Protein 4ASN (pdb70)

Structure (mmCIF, N/CA/C/O backbone):
data_4ASN
#
_entry.id   4ASN
#
_cell.length_a   179.845
_cell.length_b   179.845
_cell.length_c   114.342
_cell.angle_alpha   90.00
_cell.angle_beta   90.00
_cell.angle_gamma   120.00
#
_symmetry.space_group_name_H-M   'H 3 2'
#
loop_
_atom_site.group_PDB
_atom_site.id
_atom_site.type_symbol
_atom_site.label_atom_id
_atom_site.label_alt_id
_atom_site.label_comp_id
_atom_site.label_asym_id
_atom_site.label_entity_id
_atom_site.label_seq_id
_atom_site.pdbx_PDB_ins_code
_atom_site.Cartn_x
_atom_site.Cartn_y
_atom_site.Cartn_z
_atom_site.occupancy
_atom_site.B_iso_or_equiv
_atom_site.auth_seq_id
_atom_site.auth_comp_id
_atom_site.auth_asym_id
_atom_site.auth_atom_id
_atom_site.pdbx_PDB_model_num
ATOM 1 N N . SER A 1 2 ? 8.649 42.186 43.632 1.00 132.45 2 SER A N 1
ATOM 2 C CA . SER A 1 2 ? 9.475 41.228 42.887 1.00 133.99 2 SER A CA 1
ATOM 3 C C . SER A 1 2 ? 9.673 39.948 43.687 1.00 143.81 2 SER A C 1
ATOM 4 O O . SER A 1 2 ? 9.391 38.858 43.186 1.00 140.64 2 SER A O 1
ATOM 7 N N . ASP A 1 3 ? 10.170 40.068 44.919 1.00 148.38 3 ASP A N 1
ATOM 8 C CA . ASP A 1 3 ? 10.107 38.932 45.826 1.00 133.19 3 ASP A CA 1
ATOM 9 C C . ASP A 1 3 ? 8.607 38.616 45.909 1.00 123.18 3 ASP A C 1
ATOM 10 O O . ASP A 1 3 ? 8.160 37.581 45.428 1.00 127.74 3 ASP A O 1
ATOM 15 N N . TYR A 1 4 ? 7.827 39.557 46.436 1.00 125.69 4 TYR A N 1
ATOM 16 C CA . TYR A 1 4 ? 6.363 39.447 46.476 1.00 120.35 4 TYR A CA 1
ATOM 17 C C . TYR A 1 4 ? 5.685 39.184 45.140 1.00 112.24 4 TYR A C 1
ATOM 18 O O . TYR A 1 4 ? 4.729 38.437 45.072 1.00 119.65 4 TYR A O 1
ATOM 27 N N . PHE A 1 5 ? 6.146 39.826 44.084 1.00 109.96 5 PHE A N 1
ATOM 28 C CA . PHE A 1 5 ? 5.538 39.618 42.782 1.00 107.15 5 PHE A CA 1
ATOM 29 C C . PHE A 1 5 ? 5.743 38.188 42.341 1.00 118.11 5 PHE A C 1
ATOM 30 O O . PHE A 1 5 ? 4.825 37.551 41.807 1.00 125.50 5 PHE A O 1
ATOM 38 N N . GLU A 1 6 ? 6.953 37.675 42.537 1.00 109.70 6 GLU A N 1
ATOM 39 C CA . GLU A 1 6 ? 7.223 36.344 42.050 1.00 112.79 6 GLU A CA 1
ATOM 40 C C . GLU A 1 6 ? 6.487 35.360 42.928 1.00 117.46 6 GLU A C 1
ATOM 41 O O . GLU A 1 6 ? 6.268 34.210 42.548 1.00 127.27 6 GLU A O 1
ATOM 47 N N . GLU A 1 7 ? 6.106 35.809 44.112 1.00 108.74 7 GLU A N 1
ATOM 48 C CA . GLU A 1 7 ? 5.335 34.942 44.966 1.00 120.14 7 GLU A CA 1
ATOM 49 C C . GLU A 1 7 ? 3.998 34.727 44.305 1.00 113.77 7 GLU A C 1
ATOM 50 O O . GLU A 1 7 ? 3.514 33.600 44.189 1.00 121.21 7 GLU A O 1
ATOM 56 N N . VAL A 1 8 ? 3.430 35.828 43.837 1.00 106.21 8 VAL A N 1
ATOM 57 C CA . VAL A 1 8 ? 2.131 35.830 43.206 1.00 101.77 8 VAL A CA 1
ATOM 58 C C . VAL A 1 8 ? 2.201 35.080 41.882 1.00 108.14 8 VAL A C 1
ATOM 59 O O . VAL A 1 8 ? 1.327 34.261 41.575 1.00 118.79 8 VAL A O 1
ATOM 71 N N . ARG A 1 10 ? 4.142 32.578 41.268 1.00 117.94 10 ARG A N 1
ATOM 72 C CA . ARG A 1 10 ? 4.273 31.142 41.528 1.00 125.63 10 ARG A CA 1
ATOM 73 C C . ARG A 1 10 ? 2.955 30.446 41.891 1.00 121.20 10 ARG A C 1
ATOM 74 O O . ARG A 1 10 ? 2.809 29.241 41.701 1.00 119.90 10 ARG A O 1
ATOM 82 N N . LYS A 1 11 ? 2.012 31.220 42.406 1.00 109.01 11 LYS A N 1
ATOM 83 C CA . LYS A 1 11 ? 0.723 30.718 42.810 1.00 114.20 11 LYS A CA 1
ATOM 84 C C . LYS A 1 11 ? -0.342 30.678 41.680 1.00 128.61 11 LYS A C 1
ATOM 85 O O . LYS A 1 11 ? -1.540 30.423 41.917 1.00 132.05 11 LYS A O 1
ATOM 91 N N . LEU A 1 12 ? 0.088 30.918 40.450 1.00 119.55 12 LEU A N 1
ATOM 92 C CA . LEU A 1 12 ? -0.844 30.994 39.338 1.00 119.30 12 LEU A CA 1
ATOM 93 C C . LEU A 1 12 ? -1.416 29.657 38.891 1.00 131.54 12 LEU A C 1
ATOM 94 O O . LEU A 1 12 ? -0.664 28.734 38.527 1.00 125.14 12 LEU A O 1
ATOM 99 N N . THR A 1 13 ? -2.751 29.579 38.875 1.00 133.03 13 THR A N 1
ATOM 100 C CA . THR A 1 13 ? -3.490 28.409 38.369 1.00 128.58 13 THR A CA 1
ATOM 101 C C . THR A 1 13 ? -3.387 28.280 36.846 1.00 130.87 13 THR A C 1
ATOM 102 O O . THR A 1 13 ? -2.825 29.136 36.169 1.00 130.40 13 THR A O 1
ATOM 106 N N . ILE A 1 14 ? -3.957 27.224 36.287 1.00 141.21 14 ILE A N 1
ATOM 107 C CA . ILE A 1 14 ? -3.923 27.111 34.831 1.00 141.87 14 ILE A CA 1
ATOM 108 C C . ILE A 1 14 ? -4.990 27.979 34.175 1.00 142.01 14 ILE A C 1
ATOM 109 O O . ILE A 1 14 ? -4.735 28.561 33.118 1.00 143.78 14 ILE A O 1
ATOM 114 N N . GLU A 1 15 ? -6.166 28.050 34.809 1.00 136.95 15 GLU A N 1
ATOM 115 C CA . GLU A 1 15 ? -7.178 29.072 34.513 1.00 140.99 15 GLU A CA 1
ATOM 116 C C . GLU A 1 15 ? -6.568 30.461 34.350 1.00 138.17 15 GLU A C 1
ATOM 117 O O . GLU A 1 15 ? -6.805 31.166 33.345 1.00 126.87 15 GLU A O 1
ATOM 123 N N . ASP A 1 16 ? -5.787 30.829 35.367 1.00 133.51 16 ASP A N 1
ATOM 124 C CA . ASP A 1 16 ? -5.108 32.106 35.430 1.00 120.92 16 ASP A CA 1
ATOM 125 C C . ASP A 1 16 ? -4.287 32.333 34.196 1.00 120.93 16 ASP A C 1
ATOM 126 O O . ASP A 1 16 ? -4.477 33.326 33.505 1.00 135.36 16 ASP A O 1
ATOM 131 N N . VAL A 1 17 ? -3.382 31.423 33.897 1.00 108.07 17 VAL A N 1
ATOM 132 C CA . VAL A 1 17 ? -2.516 31.669 32.763 1.00 109.58 17 VAL A CA 1
ATOM 133 C C . VAL A 1 17 ? -3.262 31.644 31.440 1.00 122.43 17 VAL A C 1
ATOM 134 O O . VAL A 1 17 ? -2.975 32.437 30.552 1.00 129.38 17 VAL A O 1
ATOM 138 N N . SER A 1 18 ? -4.236 30.750 31.319 1.00 130.34 18 SER A N 1
ATOM 139 C CA . SER A 1 18 ? -4.985 30.576 30.067 1.00 133.62 18 SER A CA 1
ATOM 140 C C . SER A 1 18 ? -5.612 31.873 29.589 1.00 136.12 18 SER A C 1
ATOM 141 O O . SER A 1 18 ? -5.351 32.340 28.466 1.00 139.00 18 SER A O 1
ATOM 144 N N . ILE A 1 19 ? -6.450 32.436 30.452 1.00 125.42 19 ILE A N 1
ATOM 145 C CA . ILE A 1 19 ? -6.969 33.780 30.266 1.00 125.53 19 ILE A CA 1
ATOM 146 C C . ILE A 1 19 ? -5.899 34.814 29.866 1.00 123.24 19 ILE A C 1
ATOM 147 O O . ILE A 1 19 ? -5.963 35.376 28.772 1.00 122.75 19 ILE A O 1
ATOM 152 N N . LEU A 1 20 ? -4.937 35.046 30.760 1.00 120.10 20 LEU A N 1
ATOM 153 C CA . LEU A 1 20 ? -3.851 35.990 30.525 1.00 125.00 20 LEU A CA 1
ATOM 154 C C . LEU A 1 20 ? -3.245 35.814 29.153 1.00 122.03 20 LEU A C 1
ATOM 155 O O . LEU A 1 20 ? -3.133 36.757 28.383 1.00 137.03 20 LEU A O 1
ATOM 160 N N . GLY A 1 21 ? -2.854 34.599 28.842 1.00 115.93 21 GLY A N 1
ATOM 161 C CA . GLY A 1 21 ? -2.161 34.357 27.598 1.00 131.75 21 GLY A CA 1
ATOM 162 C C . GLY A 1 21 ? -3.080 34.646 26.437 1.00 135.82 21 GLY A C 1
ATOM 163 O O . GLY A 1 21 ? -2.632 35.023 25.348 1.00 139.98 21 GLY A O 1
ATOM 164 N N . TRP A 1 22 ? -4.376 34.481 26.664 1.00 123.97 22 TRP A N 1
ATOM 165 C CA . TRP A 1 22 ? -5.299 34.698 25.575 1.00 138.80 22 TRP A CA 1
ATOM 166 C C . TRP A 1 22 ? -5.385 36.177 25.269 1.00 139.77 22 TRP A C 1
ATOM 167 O O . TRP A 1 22 ? -5.062 36.597 24.149 1.00 139.66 22 TRP A O 1
ATOM 178 N N . LEU A 1 23 ? -5.824 36.947 26.270 1.00 134.94 23 LEU A N 1
ATOM 179 C CA . LEU A 1 23 ? -5.778 38.411 26.240 1.00 126.44 23 LEU A CA 1
ATOM 180 C C . LEU A 1 23 ? -4.526 38.903 25.542 1.00 128.51 23 LEU A C 1
ATOM 181 O O . LEU A 1 23 ? -4.590 39.748 24.658 1.00 133.38 23 LEU A O 1
ATOM 186 N N . PHE A 1 24 ? -3.386 38.359 25.945 1.00 120.68 24 PHE A N 1
ATOM 187 C CA . PHE A 1 24 ? -2.122 38.741 25.361 1.00 126.01 24 PHE A CA 1
ATOM 188 C C . PHE A 1 24 ? -2.072 38.399 23.881 1.00 141.70 24 PHE A C 1
ATOM 189 O O . PHE A 1 24 ? -1.596 39.189 23.065 1.00 144.79 24 PHE A O 1
ATOM 197 N N . GLN A 1 25 ? -2.538 37.214 23.522 1.00 147.06 25 GLN A N 1
ATOM 198 C CA . GLN A 1 25 ? -2.432 36.815 22.130 1.00 156.10 25 GLN A CA 1
ATOM 199 C C . GLN A 1 25 ? -3.427 37.634 21.311 1.00 153.46 25 GLN A C 1
ATOM 200 O O . GLN A 1 25 ? -3.293 37.789 20.098 1.00 161.65 25 GLN A O 1
ATOM 206 N N . ASN A 1 26 ? -4.417 38.175 22.003 1.00 146.75 26 ASN A N 1
ATOM 207 C CA . ASN A 1 26 ? -5.388 39.078 21.396 1.00 155.57 26 ASN A CA 1
ATOM 208 C C . ASN A 1 26 ? -5.007 40.547 21.593 1.00 155.20 26 ASN A C 1
ATOM 209 O O . ASN A 1 26 ? -5.803 41.459 21.326 1.00 150.95 26 ASN A O 1
ATOM 214 N N . GLU A 1 27 ? -3.790 40.750 22.092 1.00 144.62 27 GLU A N 1
ATOM 215 C CA . GLU A 1 27 ? -3.198 42.071 22.282 1.00 139.98 27 GLU A CA 1
ATOM 216 C C . GLU A 1 27 ? -3.976 43.004 23.195 1.00 128.36 27 GLU A C 1
ATOM 217 O O . GLU A 1 27 ? -3.691 44.193 23.217 1.00 138.05 27 GLU A O 1
ATOM 223 N N . ALA A 1 28 ? -4.928 42.466 23.958 1.00 117.36 28 ALA A N 1
ATOM 224 C CA . ALA A 1 28 ? -5.754 43.271 24.870 1.00 129.40 28 ALA A CA 1
ATOM 225 C C . ALA A 1 28 ? -4.989 43.881 26.048 1.00 132.20 28 ALA A C 1
ATOM 226 O O . ALA A 1 28 ? -5.277 43.563 27.204 1.00 122.67 28 ALA A O 1
ATOM 228 N N . ASN A 1 29 ? -4.048 44.777 25.754 1.00 132.74 29 ASN A N 1
ATOM 229 C CA . ASN A 1 29 ? -3.180 45.332 26.783 1.00 128.27 29 ASN A CA 1
ATOM 230 C C . ASN A 1 29 ? -3.372 46.824 27.122 1.00 130.23 29 ASN A C 1
ATOM 231 O O . ASN A 1 29 ? -2.481 47.418 27.763 1.00 131.27 29 ASN A O 1
ATOM 236 N N . ALA A 1 30 ? -4.493 47.415 26.683 1.00 116.08 30 ALA A N 1
ATOM 237 C CA . ALA A 1 30 ? -4.883 48.779 27.040 1.00 113.42 30 ALA A CA 1
ATOM 238 C C . ALA A 1 30 ? -6.387 48.934 26.914 1.00 123.69 30 ALA A C 1
ATOM 239 O O . ALA A 1 30 ? -7.029 48.164 26.189 1.00 129.28 30 ALA A O 1
ATOM 241 N N . VAL A 1 31 ? -6.933 49.950 27.593 1.00 122.04 31 VAL A N 1
ATOM 242 C CA . VAL A 1 31 ? -8.374 50.203 27.652 1.00 110.44 31 VAL A CA 1
ATOM 243 C C . VAL A 1 31 ? -9.047 50.157 26.299 1.00 116.14 31 VAL A C 1
ATOM 244 O O . VAL A 1 31 ? -10.040 49.454 26.113 1.00 124.91 31 VAL A O 1
ATOM 248 N N . PHE A 1 32 ? -8.499 50.893 25.344 1.00 116.04 32 PHE A N 1
ATOM 249 C CA . PHE A 1 32 ? -9.050 50.834 23.999 1.00 127.93 32 PHE A CA 1
ATOM 250 C C . PHE A 1 32 ? -8.876 49.469 23.322 1.00 125.67 32 PHE A C 1
ATOM 251 O O . PHE A 1 32 ? -9.617 49.125 22.394 1.00 130.60 32 PHE A O 1
ATOM 259 N N . LYS A 1 33 ? -7.906 48.689 23.785 1.00 116.83 33 LYS A N 1
ATOM 260 C CA . LYS A 1 33 ? -7.655 47.371 23.194 1.00 126.80 33 LYS A CA 1
ATOM 261 C C . LYS A 1 33 ? -8.422 46.285 23.951 1.00 131.24 33 LYS A C 1
ATOM 262 O O . LYS A 1 33 ? -8.339 45.093 23.601 1.00 124.20 33 LYS A O 1
ATOM 268 N N . ALA A 1 34 ? -9.183 46.711 24.964 1.00 120.39 34 ALA A N 1
ATOM 269 C CA . ALA A 1 34 ? -9.946 45.787 25.815 1.00 129.30 34 ALA A CA 1
ATOM 270 C C . ALA A 1 34 ? -10.864 44.823 25.038 1.00 141.22 34 ALA A C 1
ATOM 271 O O . ALA A 1 34 ? -11.204 45.079 23.883 1.00 151.10 34 ALA A O 1
ATOM 273 N N . ILE A 1 35 ? -11.257 43.716 25.672 1.00 139.94 35 ILE A N 1
ATOM 274 C CA . ILE A 1 35 ? -12.102 42.700 25.023 1.00 139.74 35 ILE A CA 1
ATOM 275 C C . ILE A 1 35 ? -13.255 42.284 25.929 1.00 137.76 35 ILE A C 1
ATOM 276 O O . ILE A 1 35 ? -13.078 42.178 27.125 1.00 134.54 35 ILE A O 1
ATOM 281 N N . LYS A 1 36 ? -14.431 42.061 25.355 1.00 140.58 36 LYS A N 1
ATOM 282 C CA . LYS A 1 36 ? -15.587 41.613 26.118 1.00 143.90 36 LYS A CA 1
ATOM 283 C C . LYS A 1 36 ? -15.331 40.239 26.720 1.00 154.36 36 LYS A C 1
ATOM 284 O O . LYS A 1 36 ? -14.687 39.396 26.077 1.00 153.22 36 LYS A O 1
ATOM 290 N N . LYS A 1 37 ? -15.842 40.011 27.936 1.00 148.90 37 LYS A N 1
ATOM 291 C CA . LYS A 1 37 ? -15.658 38.732 28.627 1.00 141.26 37 LYS A CA 1
ATOM 292 C C . LYS A 1 37 ? -16.036 37.583 27.710 1.00 155.30 37 LYS A C 1
ATOM 293 O O . LYS A 1 37 ? -15.226 36.684 27.428 1.00 151.95 37 LYS A O 1
ATOM 299 N N . SER A 1 38 ? -17.286 37.646 27.256 1.00 155.38 38 SER A N 1
ATOM 300 C CA . SER A 1 38 ? -17.890 36.647 26.393 1.00 157.88 38 SER A CA 1
ATOM 301 C C . SER A 1 38 ? -16.956 36.139 25.303 1.00 159.78 38 SER A C 1
ATOM 302 O O . SER A 1 38 ? -16.850 34.933 25.093 1.00 174.41 38 SER A O 1
ATOM 305 N N . SER A 1 39 ? -16.293 37.053 24.606 1.00 141.53 39 SER A N 1
ATOM 306 C CA . SER A 1 39 ? -15.428 36.656 23.513 1.00 154.11 39 SER A CA 1
ATOM 307 C C . SER A 1 39 ? -14.367 35.664 23.999 1.00 168.90 39 SER A C 1
ATOM 308 O O . SER A 1 39 ? -13.987 34.730 23.272 1.00 177.58 39 SER A O 1
ATOM 311 N N . ILE A 1 40 ? -13.916 35.851 25.241 1.00 168.75 40 ILE A N 1
ATOM 312 C CA . ILE A 1 40 ? -12.904 34.976 25.841 1.00 176.20 40 ILE A CA 1
ATOM 313 C C . ILE A 1 40 ? -13.519 33.682 26.375 1.00 178.52 40 ILE A C 1
ATOM 314 O O . ILE A 1 40 ? -12.972 32.586 26.155 1.00 181.38 40 ILE A O 1
ATOM 319 N N . ALA A 1 41 ? -14.639 33.823 27.093 1.00 167.57 41 ALA A N 1
ATOM 320 C CA . ALA A 1 41 ? -15.426 32.675 27.554 1.00 174.99 41 ALA A CA 1
ATOM 321 C C . ALA A 1 41 ? -15.602 31.656 26.418 1.00 171.36 41 ALA A C 1
ATOM 322 O O . ALA A 1 41 ? -15.183 30.492 26.500 1.00 159.15 41 ALA A O 1
ATOM 324 N N . ASP A 1 42 ? -16.166 32.145 25.326 1.00 170.96 42 ASP A N 1
ATOM 325 C CA . ASP A 1 42 ? -16.519 31.313 24.198 1.00 177.71 42 ASP A CA 1
ATOM 326 C C . ASP A 1 42 ? -15.321 30.818 23.408 1.00 174.72 42 ASP A C 1
ATOM 327 O O . ASP A 1 42 ? -15.465 30.246 22.331 1.00 188.46 42 ASP A O 1
ATOM 332 N N . GLU A 1 43 ? -14.137 31.026 23.953 1.00 161.00 43 GLU A N 1
ATOM 333 C CA . GLU A 1 43 ? -12.940 30.479 23.351 1.00 183.45 43 GLU A CA 1
ATOM 334 C C . GLU A 1 43 ? -12.339 29.442 24.310 1.00 188.75 43 GLU A C 1
ATOM 335 O O . GLU A 1 43 ? -11.560 28.552 23.920 1.00 176.03 43 GLU A O 1
ATOM 341 N N . LEU A 1 44 ? -12.731 29.564 25.575 1.00 187.10 44 LEU A N 1
ATOM 342 C CA . LEU A 1 44 ? -12.224 28.687 26.615 1.00 188.35 44 LEU A CA 1
ATOM 343 C C . LEU A 1 44 ? -13.377 27.970 27.294 1.00 188.63 44 LEU A C 1
ATOM 344 O O . LEU A 1 44 ? -14.246 28.594 27.935 1.00 173.15 44 LEU A O 1
ATOM 349 N N . GLU A 1 45 ? -13.368 26.649 27.136 1.00 194.69 45 GLU A N 1
ATOM 350 C CA . GLU A 1 45 ? -14.392 25.792 27.710 1.00 193.86 45 GLU A CA 1
ATOM 351 C C . GLU A 1 45 ? -14.157 25.682 29.210 1.00 179.42 45 GLU A C 1
ATOM 352 O O . GLU A 1 45 ? -13.359 24.865 29.677 1.00 164.52 45 GLU A O 1
ATOM 358 N N . TYR A 1 46 ? -14.826 26.561 29.952 1.00 177.38 46 TYR A N 1
ATOM 359 C CA . TYR A 1 46 ? -14.745 26.559 31.406 1.00 176.21 46 TYR A CA 1
ATOM 360 C C . TYR A 1 46 ? -16.119 26.568 31.948 1.00 161.49 46 TYR A C 1
ATOM 361 O O . TYR A 1 46 ? -17.090 26.679 31.208 1.00 165.74 46 TYR A O 1
ATOM 370 N N . SER A 1 47 ? -16.190 26.496 33.265 1.00 159.77 47 SER A N 1
ATOM 371 C CA . SER A 1 47 ? -17.456 26.661 33.938 1.00 169.28 47 SER A CA 1
ATOM 372 C C . SER A 1 47 ? -17.852 28.143 33.954 1.00 162.84 47 SER A C 1
ATOM 373 O O . SER A 1 47 ? -17.440 28.940 33.091 1.00 150.10 47 SER A O 1
ATOM 376 N N . THR A 1 48 ? -18.680 28.490 34.933 1.00 158.34 48 THR A N 1
ATOM 377 C CA . THR A 1 48 ? -18.984 29.880 35.225 1.00 162.70 48 THR A CA 1
ATOM 378 C C . THR A 1 48 ? -18.302 30.280 36.528 1.00 171.14 48 THR A C 1
ATOM 379 O O . THR A 1 48 ? -17.293 31.004 36.507 1.00 175.39 48 THR A O 1
ATOM 383 N N . ALA A 1 49 ? -18.819 29.789 37.656 1.00 170.37 49 ALA A N 1
ATOM 384 C CA . ALA A 1 49 ? -18.236 30.111 38.957 1.00 166.62 49 ALA A CA 1
ATOM 385 C C . ALA A 1 49 ? -16.727 29.813 38.984 1.00 162.49 49 ALA A C 1
ATOM 386 O O . ALA A 1 49 ? -16.009 30.327 39.838 1.00 160.92 49 ALA A O 1
ATOM 388 N N . ASN A 1 50 ? -16.262 28.993 38.038 1.00 155.65 50 ASN A N 1
ATOM 389 C CA . ASN A 1 50 ? -14.839 28.719 37.836 1.00 162.80 50 ASN A CA 1
ATOM 390 C C . ASN A 1 50 ? -14.174 29.858 37.041 1.00 162.98 50 ASN A C 1
ATOM 391 O O . ASN A 1 50 ? -13.153 30.435 37.453 1.00 158.22 50 ASN A O 1
ATOM 396 N N . PHE A 1 51 ? -14.779 30.182 35.906 1.00 156.04 51 PHE A N 1
ATOM 397 C CA . PHE A 1 51 ? -14.369 31.320 35.107 1.00 147.32 51 PHE A CA 1
ATOM 398 C C . PHE A 1 51 ? -14.641 32.648 35.830 1.00 140.36 51 PHE A C 1
ATOM 399 O O . PHE A 1 51 ? -13.916 33.611 35.622 1.00 148.82 51 PHE A O 1
ATOM 407 N N . ARG A 1 52 ? -15.649 32.709 36.692 1.00 127.00 52 ARG A N 1
ATOM 408 C CA . ARG A 1 52 ? -15.848 33.934 37.456 1.00 134.25 52 ARG A CA 1
ATOM 409 C C . ARG A 1 52 ? -14.872 34.073 38.617 1.00 143.85 52 ARG A C 1
ATOM 410 O O . ARG A 1 52 ? -14.481 35.191 38.991 1.00 144.81 52 ARG A O 1
ATOM 418 N N . LYS A 1 53 ? -14.480 32.947 39.197 1.00 144.90 53 LYS A N 1
ATOM 419 C CA . LYS A 1 53 ? -13.556 33.009 40.323 1.00 152.11 53 LYS A CA 1
ATOM 420 C C . LYS A 1 53 ? -12.207 33.440 39.818 1.00 141.59 53 LYS A C 1
ATOM 421 O O . LYS A 1 53 ? -11.524 34.241 40.462 1.00 140.53 53 LYS A O 1
ATOM 427 N N . THR A 1 54 ? -11.840 32.920 38.652 1.00 125.14 54 THR A N 1
ATOM 428 C CA . THR A 1 54 ? -10.613 33.345 38.006 1.00 129.70 54 THR A CA 1
ATOM 429 C C . THR A 1 54 ? -10.565 34.876 37.822 1.00 130.32 54 THR A C 1
ATOM 430 O O . THR A 1 54 ? -9.662 35.556 38.339 1.00 128.33 54 THR A O 1
ATOM 434 N N . LEU A 1 55 ? -11.557 35.422 37.131 1.00 133.65 55 LEU A N 1
ATOM 435 C CA . LEU A 1 55 ? -11.564 36.855 36.868 1.00 132.33 55 LEU A CA 1
ATOM 436 C C . LEU A 1 55 ? -11.548 37.657 38.141 1.00 132.02 55 LEU A C 1
ATOM 437 O O . LEU A 1 55 ? -10.915 38.707 38.194 1.00 136.39 55 LEU A O 1
ATOM 442 N N . ASN A 1 56 ? -12.233 37.164 39.167 1.00 126.48 56 ASN A N 1
ATOM 443 C CA . ASN A 1 56 ? -12.181 37.830 40.465 1.00 135.40 56 ASN A CA 1
ATOM 444 C C . ASN A 1 56 ? -10.778 37.894 41.067 1.00 135.50 56 ASN A C 1
ATOM 445 O O . ASN A 1 56 ? -10.368 38.940 41.572 1.00 128.96 56 ASN A O 1
ATOM 450 N N . LYS A 1 57 ? -10.064 36.770 41.025 1.00 124.48 57 LYS A N 1
ATOM 451 C CA . LYS A 1 57 ? -8.681 36.735 41.453 1.00 122.46 57 LYS A CA 1
ATOM 452 C C . LYS A 1 57 ? -7.869 37.682 40.579 1.00 128.25 57 LYS A C 1
ATOM 453 O O . LYS A 1 57 ? -7.421 38.728 41.050 1.00 130.64 57 LYS A O 1
ATOM 459 N N . LEU A 1 58 ? -7.691 37.310 39.310 1.00 121.45 58 LEU A N 1
ATOM 460 C CA . LEU A 1 58 ? -6.846 38.055 38.378 1.00 111.30 58 LEU A CA 1
ATOM 461 C C . LEU A 1 58 ? -6.980 39.592 38.504 1.00 128.53 58 LEU A C 1
ATOM 462 O O . LEU A 1 58 ? -5.988 40.338 38.462 1.00 126.57 58 LEU A O 1
ATOM 467 N N . GLU A 1 59 ? -8.212 40.055 38.698 1.00 130.81 59 GLU A N 1
ATOM 468 C CA . GLU A 1 59 ? -8.445 41.464 38.931 1.00 118.77 59 GLU A CA 1
ATOM 469 C C . GLU A 1 59 ? -7.953 41.848 40.317 1.00 120.54 59 GLU A C 1
ATOM 470 O O . GLU A 1 59 ? -7.284 42.870 40.475 1.00 135.22 59 GLU A O 1
ATOM 476 N N . ALA A 1 60 ? -8.270 41.030 41.319 1.00 121.66 60 ALA A N 1
ATOM 477 C CA . ALA A 1 60 ? -7.848 41.309 42.701 1.00 132.71 60 ALA A CA 1
ATOM 478 C C . ALA A 1 60 ? -6.341 41.472 42.849 1.00 123.91 60 ALA A C 1
ATOM 479 O O . ALA A 1 60 ? -5.875 42.359 43.555 1.00 135.18 60 ALA A O 1
ATOM 481 N N . ILE A 1 61 ? -5.576 40.622 42.188 1.00 110.33 61 ILE A N 1
ATOM 482 C CA . ILE A 1 61 ? -4.140 40.778 42.221 1.00 119.21 61 ILE A CA 1
ATOM 483 C C . ILE A 1 61 ? -3.662 41.796 41.201 1.00 129.79 61 ILE A C 1
ATOM 484 O O . ILE A 1 61 ? -2.471 41.851 40.904 1.00 134.26 61 ILE A O 1
ATOM 489 N N . HIS A 1 62 ? -4.590 42.594 40.673 1.00 128.72 62 HIS A N 1
ATOM 490 C CA . HIS A 1 62 ? -4.256 43.693 39.776 1.00 120.98 62 HIS A CA 1
ATOM 491 C C . HIS A 1 62 ? -3.394 43.186 38.604 1.00 117.86 62 HIS A C 1
ATOM 492 O O . HIS A 1 62 ? -2.327 43.724 38.320 1.00 124.79 62 HIS A O 1
ATOM 499 N N . PHE A 1 63 ? -3.842 42.131 37.939 1.00 109.32 63 PHE A N 1
ATOM 500 C CA . PHE A 1 63 ? -3.149 41.690 36.734 1.00 116.53 63 PHE A CA 1
ATOM 501 C C . PHE A 1 63 ? -3.982 41.957 35.489 1.00 131.78 63 PHE A C 1
ATOM 502 O O . PHE A 1 63 ? -3.528 41.667 34.369 1.00 133.18 63 PHE A O 1
ATOM 510 N N . ILE A 1 64 ? -5.211 42.441 35.679 1.00 125.86 64 ILE A N 1
ATOM 511 C CA . ILE A 1 64 ? -6.078 42.777 34.549 1.00 121.30 64 ILE A CA 1
ATOM 512 C C . ILE A 1 64 ? -6.970 43.932 34.878 1.00 125.51 64 ILE A C 1
ATOM 513 O O . ILE A 1 64 ? -7.269 44.217 36.049 1.00 126.79 64 ILE A O 1
ATOM 518 N N . GLY A 1 65 ? -7.437 44.576 33.820 1.00 127.02 65 GLY A N 1
ATOM 519 C CA . GLY A 1 65 ? -8.222 45.775 33.975 1.00 126.71 65 GLY A CA 1
ATOM 520 C C . GLY A 1 65 ? -9.558 45.546 33.360 1.00 135.20 65 GLY A C 1
ATOM 521 O O . GLY A 1 65 ? -9.671 44.854 32.339 1.00 125.13 65 GLY A O 1
ATOM 522 N N . THR A 1 66 ? -10.565 46.120 34.005 1.00 143.17 66 THR A N 1
ATOM 523 C CA . THR A 1 66 ? -11.938 45.989 33.556 1.00 145.01 66 THR A CA 1
ATOM 524 C C . THR A 1 66 ? -12.431 47.341 33.089 1.00 146.29 66 THR A C 1
ATOM 525 O O . THR A 1 66 ? -12.235 48.361 33.760 1.00 140.87 66 THR A O 1
ATOM 529 N N . VAL A 1 67 ? -13.072 47.340 31.931 1.00 144.85 67 VAL A N 1
ATOM 530 C CA . VAL A 1 67 ? -13.739 48.527 31.452 1.00 145.67 67 VAL A CA 1
ATOM 531 C C . VAL A 1 67 ? -15.213 48.296 31.590 1.00 161.53 67 VAL A C 1
ATOM 532 O O . VAL A 1 67 ? -15.733 47.290 31.077 1.00 161.15 67 VAL A O 1
ATOM 536 N N . THR A 1 68 ? -15.890 49.226 32.259 1.00 159.38 68 THR A N 1
ATOM 537 C CA . THR A 1 68 ? -17.305 49.051 32.570 1.00 166.57 68 THR A CA 1
ATOM 538 C C . THR A 1 68 ? -18.263 49.647 31.534 1.00 181.29 68 THR A C 1
ATOM 539 O O . THR A 1 68 ? -18.289 49.217 30.376 1.00 183.36 68 THR A O 1
ATOM 543 N N . GLY A 1 69 ? -19.060 50.624 31.958 1.00 187.32 69 GLY A N 1
ATOM 544 C CA . GLY A 1 69 ? -20.116 51.164 31.118 1.00 179.28 69 GLY A CA 1
ATOM 545 C C . GLY A 1 69 ? -21.257 50.184 30.895 1.00 188.92 69 GLY A C 1
ATOM 546 O O . GLY A 1 69 ? -21.496 49.278 31.699 1.00 192.46 69 GLY A O 1
ATOM 547 N N . GLY A 1 70 ? -21.973 50.361 29.793 1.00 188.42 70 GLY A N 1
ATOM 548 C CA . GLY A 1 70 ? -23.057 49.452 29.461 1.00 191.44 70 GLY A CA 1
ATOM 549 C C . GLY A 1 70 ? -22.527 48.223 28.746 1.00 195.87 70 GLY A C 1
ATOM 550 O O . GLY A 1 70 ? -21.345 47.873 28.891 1.00 188.57 70 GLY A O 1
ATOM 551 N N . LYS A 1 71 ? -23.403 47.576 27.974 1.00 195.89 71 LYS A N 1
ATOM 552 C CA . LYS A 1 71 ? -23.051 46.402 27.165 1.00 193.83 71 LYS A CA 1
ATOM 553 C C . LYS A 1 71 ? -22.541 45.262 28.053 1.00 190.39 71 LYS A C 1
ATOM 554 O O . LYS A 1 71 ? -23.099 44.994 29.128 1.00 173.78 71 LYS A O 1
ATOM 560 N N . GLU A 1 72 ? -21.488 44.586 27.599 1.00 191.70 72 GLU A N 1
ATOM 561 C CA . GLU A 1 72 ? -20.787 43.633 28.448 1.00 172.77 72 GLU A CA 1
ATOM 562 C C . GLU A 1 72 ? -19.470 44.269 28.896 1.00 174.01 72 GLU A C 1
ATOM 563 O O . GLU A 1 72 ? -19.048 45.305 28.362 1.00 172.40 72 GLU A O 1
ATOM 569 N N . HIS A 1 73 ? -18.829 43.657 29.886 1.00 170.17 73 HIS A N 1
ATOM 570 C CA . HIS A 1 73 ? -17.529 44.123 30.356 1.00 150.48 73 HIS A CA 1
ATOM 571 C C . HIS A 1 73 ? -16.372 43.685 29.454 1.00 144.49 73 HIS A C 1
ATOM 572 O O . HIS A 1 73 ? -16.366 42.569 28.884 1.00 121.06 73 HIS A O 1
ATOM 579 N N . LYS A 1 74 ? -15.410 44.599 29.320 1.00 142.25 74 LYS A N 1
ATOM 580 C CA . LYS A 1 74 ? -14.160 44.331 28.605 1.00 135.00 74 LYS A CA 1
ATOM 581 C C . LYS A 1 74 ? -12.912 44.358 29.495 1.00 134.57 74 LYS A C 1
ATOM 582 O O . LYS A 1 74 ? -12.887 45.010 30.551 1.00 131.37 74 LYS A O 1
ATOM 588 N N . LEU A 1 75 ? -11.876 43.661 29.033 1.00 126.00 75 LEU A N 1
ATOM 589 C CA . LEU A 1 75 ? -10.727 43.320 29.865 1.00 122.44 75 LEU A CA 1
ATOM 590 C C . LEU A 1 75 ? -9.380 43.557 29.185 1.00 127.33 75 LEU A C 1
ATOM 591 O O . LEU A 1 75 ? -9.152 43.142 28.043 1.00 126.68 75 LEU A O 1
ATOM 596 N N . TYR A 1 76 ? -8.467 44.201 29.896 1.00 114.62 76 TYR A N 1
ATOM 597 C CA . TYR A 1 76 ? -7.110 44.321 29.388 1.00 114.18 76 TYR A CA 1
ATOM 598 C C . TYR A 1 76 ? -6.120 43.850 30.428 1.00 122.89 76 TYR A C 1
ATOM 599 O O . TYR A 1 76 ? -6.400 43.828 31.630 1.00 117.98 76 TYR A O 1
ATOM 608 N N . LEU A 1 77 ? -4.958 43.460 29.937 1.00 117.28 77 LEU A N 1
ATOM 609 C CA . LEU A 1 77 ? -3.825 43.213 30.784 1.00 111.48 77 LEU A CA 1
ATOM 610 C C . LEU A 1 77 ? -3.344 44.516 31.407 1.00 115.39 77 LEU A C 1
ATOM 611 O O . LEU A 1 77 ? -3.180 45.495 30.704 1.00 133.20 77 LEU A O 1
ATOM 616 N N . THR A 1 78 ? -3.115 44.550 32.711 1.00 107.51 78 THR A N 1
ATOM 617 C CA . THR A 1 78 ? -2.359 45.652 33.265 1.00 109.65 78 THR A CA 1
ATOM 618 C C . THR A 1 78 ? -0.849 45.536 32.965 1.00 120.66 78 THR A C 1
ATOM 619 O O . THR A 1 78 ? -0.400 44.619 32.281 1.00 112.65 78 THR A O 1
ATOM 623 N N . GLU A 1 79 ? -0.087 46.506 33.467 1.00 129.04 79 GLU A N 1
ATOM 624 C CA . GLU A 1 79 ? 1.372 46.488 33.468 1.00 125.30 79 GLU A CA 1
ATOM 625 C C . GLU A 1 79 ? 1.832 45.147 34.010 1.00 124.63 79 GLU A C 1
ATOM 626 O O . GLU A 1 79 ? 2.553 44.387 33.345 1.00 120.41 79 GLU A O 1
ATOM 632 N N . TYR A 1 80 ? 1.376 44.859 35.224 1.00 119.04 80 TYR A N 1
ATOM 633 C CA . TYR A 1 80 ? 1.799 43.680 35.947 1.00 116.25 80 TYR A CA 1
ATOM 634 C C . TYR A 1 80 ? 1.306 42.411 35.275 1.00 122.90 80 TYR A C 1
ATOM 635 O O . TYR A 1 80 ? 2.090 41.476 35.068 1.00 125.23 80 TYR A O 1
ATOM 644 N N . GLY A 1 81 ? 0.018 42.383 34.925 1.00 117.70 81 GLY A N 1
ATOM 645 C CA . GLY A 1 81 ? -0.536 41.294 34.125 1.00 111.96 81 GLY A CA 1
ATOM 646 C C . GLY A 1 81 ? 0.342 41.003 32.913 1.00 117.67 81 GLY A C 1
ATOM 647 O O . GLY A 1 81 ? 0.652 39.870 32.611 1.00 116.31 81 GLY A O 1
ATOM 648 N N . GLN A 1 82 ? 0.796 42.035 32.228 1.00 122.26 82 GLN A N 1
ATOM 649 C CA . GLN A 1 82 ? 1.586 41.800 31.048 1.00 119.85 82 GLN A CA 1
ATOM 650 C C . GLN A 1 82 ? 2.927 41.189 31.346 1.00 124.95 82 GLN A C 1
ATOM 651 O O . GLN A 1 82 ? 3.356 40.348 30.574 1.00 131.14 82 GLN A O 1
ATOM 657 N N . GLN A 1 83 ? 3.597 41.631 32.420 1.00 125.26 83 GLN A N 1
ATOM 658 C CA . GLN A 1 83 ? 4.856 41.008 32.866 1.00 134.67 83 GLN A CA 1
ATOM 659 C C . GLN A 1 83 ? 4.618 39.495 32.993 1.00 135.84 83 GLN A C 1
ATOM 660 O O . GLN A 1 83 ? 5.270 38.678 32.315 1.00 133.73 83 GLN A O 1
ATOM 666 N N . ALA A 1 84 ? 3.657 39.144 33.849 1.00 126.44 84 ALA A N 1
ATOM 667 C CA . ALA A 1 84 ? 3.275 37.751 34.090 1.00 126.44 84 ALA A CA 1
ATOM 668 C C . ALA A 1 84 ? 3.299 36.895 32.829 1.00 132.02 84 ALA A C 1
ATOM 669 O O . ALA A 1 84 ? 3.773 35.771 32.846 1.00 145.92 84 ALA A O 1
ATOM 671 N N . VAL A 1 85 ? 2.846 37.438 31.717 1.00 129.11 85 VAL A N 1
ATOM 672 C CA . VAL A 1 85 ? 2.819 36.642 30.513 1.00 130.37 85 VAL A CA 1
ATOM 673 C C . VAL A 1 85 ? 4.166 36.547 29.800 1.00 136.73 85 VAL A C 1
ATOM 674 O O . VAL A 1 85 ? 4.520 35.487 29.296 1.00 149.99 85 VAL A O 1
ATOM 678 N N . GLN A 1 86 ? 4.937 37.626 29.770 1.00 138.32 86 GLN A N 1
ATOM 679 C CA . GLN A 1 86 ? 6.213 37.585 29.059 1.00 152.94 86 GLN A CA 1
ATOM 680 C C . GLN A 1 86 ? 7.178 36.737 29.857 1.00 168.84 86 GLN A C 1
ATOM 681 O O . GLN A 1 86 ? 8.226 36.302 29.366 1.00 182.10 86 GLN A O 1
ATOM 687 N N . GLN A 1 87 ? 6.797 36.498 31.103 1.00 159.60 87 GLN A N 1
ATOM 688 C CA . GLN A 1 87 ? 7.589 35.701 32.015 1.00 163.43 87 GLN A CA 1
ATOM 689 C C . GLN A 1 87 ? 7.184 34.231 31.931 1.00 162.30 87 GLN A C 1
ATOM 690 O O . GLN A 1 87 ? 7.920 33.407 31.405 1.00 171.03 87 GLN A O 1
ATOM 696 N N . ALA A 1 88 ? 6.003 33.921 32.450 1.00 156.78 88 ALA A N 1
ATOM 697 C CA . ALA A 1 88 ? 5.451 32.562 32.436 1.00 171.90 88 ALA A CA 1
ATOM 698 C C . ALA A 1 88 ? 5.515 31.835 31.081 1.00 183.98 88 ALA A C 1
ATOM 699 O O . ALA A 1 88 ? 6.189 30.809 30.946 1.00 186.96 88 ALA A O 1
ATOM 701 N N . ILE A 1 89 ? 4.796 32.367 30.096 1.00 181.29 89 ILE A N 1
ATOM 702 C CA . ILE A 1 89 ? 4.680 31.752 28.779 1.00 182.28 89 ILE A CA 1
ATOM 703 C C . ILE A 1 89 ? 6.016 31.635 28.047 1.00 189.04 89 ILE A C 1
ATOM 704 O O . ILE A 1 89 ? 6.309 30.586 27.463 1.00 198.45 89 ILE A O 1
ATOM 709 N N . HIS A 1 90 ? 6.828 32.692 28.085 1.00 183.59 90 HIS A N 1
ATOM 710 C CA . HIS A 1 90 ? 8.025 32.755 27.236 1.00 196.78 90 HIS A CA 1
ATOM 711 C C . HIS A 1 90 ? 9.294 32.149 27.858 1.00 208.30 90 HIS A C 1
ATOM 712 O O . HIS A 1 90 ? 10.013 31.377 27.212 1.00 207.09 90 HIS A O 1
ATOM 719 N N . HIS A 1 91 ? 9.563 32.490 29.113 1.00 208.51 91 HIS A N 1
ATOM 720 C CA . HIS A 1 91 ? 10.787 32.042 29.769 1.00 203.80 91 HIS A CA 1
ATOM 721 C C . HIS A 1 91 ? 10.488 31.236 31.035 1.00 192.56 91 HIS A C 1
ATOM 722 O O . HIS A 1 91 ? 9.749 30.250 30.996 1.00 174.60 91 HIS A O 1
ATOM 729 N N . SER B 1 2 ? 7.645 45.233 45.059 1.00 126.75 2 SER B N 1
ATOM 730 C CA . SER B 1 2 ? 7.732 46.508 45.788 1.00 135.47 2 SER B CA 1
ATOM 731 C C . SER B 1 2 ? 7.093 47.648 45.004 1.00 142.55 2 SER B C 1
ATOM 732 O O . SER B 1 2 ? 6.263 48.378 45.537 1.00 139.92 2 SER B O 1
ATOM 735 N N . ASP B 1 3 ? 7.489 47.820 43.747 1.00 146.83 3 ASP B N 1
ATOM 736 C CA . ASP B 1 3 ? 6.705 48.672 42.869 1.00 130.70 3 ASP B CA 1
ATOM 737 C C . ASP B 1 3 ? 5.321 48.037 42.852 1.00 121.00 3 ASP B C 1
ATOM 738 O O . ASP B 1 3 ? 4.374 48.612 43.365 1.00 125.71 3 ASP B O 1
ATOM 743 N N . TYR B 1 4 ? 5.233 46.815 42.336 1.00 125.24 4 TYR B N 1
ATOM 744 C CA . TYR B 1 4 ? 4.001 46.015 42.369 1.00 119.64 4 TYR B CA 1
ATOM 745 C C . TYR B 1 4 ? 3.359 45.829 43.747 1.00 111.32 4 TYR B C 1
ATOM 746 O O . TYR B 1 4 ? 2.142 45.843 43.874 1.00 115.36 4 TYR B O 1
ATOM 755 N N . PHE B 1 5 ? 4.163 45.614 44.771 1.00 108.00 5 PHE B N 1
ATOM 756 C CA . PHE B 1 5 ? 3.609 45.434 46.091 1.00 102.47 5 PHE B CA 1
ATOM 757 C C . PHE B 1 5 ? 2.955 46.700 46.557 1.00 108.09 5 PHE B C 1
ATOM 758 O O . PHE B 1 5 ? 1.904 46.663 47.173 1.00 121.23 5 PHE B O 1
ATOM 766 N N . GLU B 1 6 ? 3.575 47.833 46.301 1.00 106.37 6 GLU B N 1
ATOM 767 C CA . GLU B 1 6 ? 2.986 49.058 46.791 1.00 114.82 6 GLU B CA 1
ATOM 768 C C . GLU B 1 6 ? 1.770 49.397 45.947 1.00 119.60 6 GLU B C 1
ATOM 769 O O . GLU B 1 6 ? 0.914 50.198 46.339 1.00 124.69 6 GLU B O 1
ATOM 775 N N . GLU B 1 7 ? 1.687 48.786 44.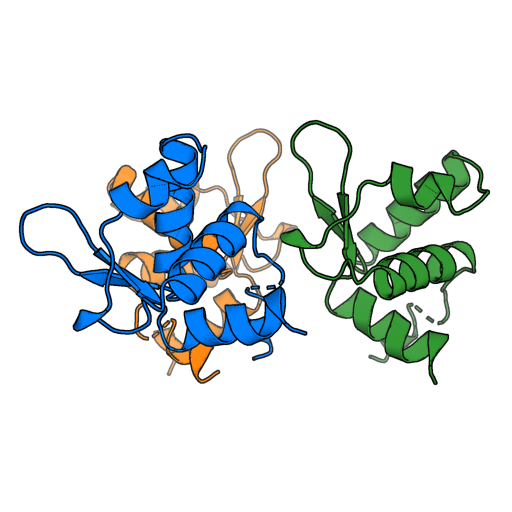778 1.00 114.31 7 GLU B N 1
ATOM 776 C CA . GLU B 1 7 ? 0.503 48.985 43.965 1.00 123.83 7 GLU B CA 1
ATOM 777 C C . GLU B 1 7 ? -0.660 48.354 44.661 1.00 110.32 7 GLU B C 1
ATOM 778 O O . GLU B 1 7 ? -1.739 48.940 44.738 1.00 111.42 7 GLU B O 1
ATOM 784 N N . VAL B 1 8 ? -0.406 47.153 45.171 1.00 104.89 8 VAL B N 1
ATOM 785 C CA . VAL B 1 8 ? -1.408 46.362 45.862 1.00 102.94 8 VAL B CA 1
ATOM 786 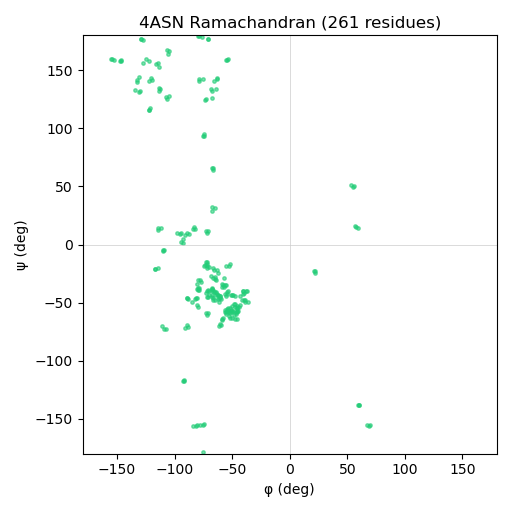C C . VAL B 1 8 ? -1.790 47.039 47.163 1.00 106.49 8 VAL B C 1
ATOM 787 O O . VAL B 1 8 ? -2.979 47.126 47.495 1.00 116.02 8 VAL B O 1
ATOM 799 N N . ARG B 1 10 ? -1.730 50.196 47.750 1.00 117.20 10 ARG B N 1
ATOM 800 C CA . ARG B 1 10 ? -2.502 51.421 47.521 1.00 123.78 10 ARG B CA 1
ATOM 801 C C . ARG B 1 10 ? -3.977 51.167 47.224 1.00 117.64 10 ARG B C 1
ATOM 802 O O . ARG B 1 10 ? -4.799 52.039 47.422 1.00 117.07 10 ARG B O 1
ATOM 810 N N . LYS B 1 11 ? -4.296 49.972 46.752 1.00 113.78 11 LYS B N 1
ATOM 811 C CA . LYS B 1 11 ? -5.652 49.601 46.395 1.00 112.12 11 LYS B CA 1
ATOM 812 C C . LYS B 1 11 ? -6.440 48.965 47.552 1.00 127.82 11 LYS B C 1
ATOM 813 O O . LYS B 1 11 ? -7.545 48.462 47.356 1.00 134.75 11 LYS B O 1
ATOM 819 N N . LEU B 1 12 ? -5.882 48.971 48.755 1.00 123.37 12 LEU B N 1
ATOM 820 C CA . LEU B 1 12 ? -6.563 48.390 49.912 1.00 117.10 12 LEU B CA 1
ATOM 821 C C . LEU B 1 12 ? -7.818 49.130 50.374 1.00 126.25 12 LEU B C 1
ATOM 822 O O . LEU B 1 12 ? -7.778 50.325 50.653 1.00 126.02 12 LEU B O 1
ATOM 827 N N . THR B 1 13 ? -8.924 48.402 50.474 1.00 124.87 13 THR B N 1
ATOM 828 C CA . THR B 1 13 ? -10.184 48.930 50.992 1.00 121.88 13 THR B CA 1
ATOM 829 C C . THR B 1 13 ? -10.143 49.054 52.503 1.00 127.28 13 THR B C 1
ATOM 830 O O . THR B 1 13 ? -9.141 48.693 53.132 1.00 125.56 13 THR B O 1
ATOM 834 N N . ILE B 1 14 ? -11.222 49.557 53.102 1.00 129.95 14 ILE B N 1
ATOM 835 C CA . ILE B 1 14 ? -11.194 49.727 54.548 1.00 130.82 14 ILE B CA 1
ATOM 836 C C . ILE B 1 14 ? -11.438 48.417 55.246 1.00 140.20 14 ILE B C 1
ATOM 837 O O . ILE B 1 14 ? -10.843 48.153 56.296 1.00 142.19 14 ILE B O 1
ATOM 842 N N . GLU B 1 15 ? -12.327 47.610 54.657 1.00 141.37 15 GLU B N 1
ATOM 843 C CA . GLU B 1 15 ? -12.536 46.204 55.027 1.00 137.88 15 GLU B CA 1
ATOM 844 C C . GLU B 1 15 ? -11.203 45.473 55.130 1.00 133.04 15 GLU B C 1
ATOM 845 O O . GLU B 1 15 ? -10.903 44.848 56.145 1.00 121.88 15 GLU B O 1
ATOM 851 N N . ASP B 1 16 ? -10.421 45.564 54.052 1.00 128.16 16 ASP B N 1
ATOM 852 C CA . ASP B 1 16 ? -9.104 44.959 53.970 1.00 115.73 16 ASP B CA 1
ATOM 853 C C . ASP B 1 16 ? -8.251 45.318 55.159 1.00 119.27 16 ASP B C 1
ATOM 854 O O . ASP B 1 16 ? -7.754 44.447 55.841 1.00 127.40 16 ASP B O 1
ATOM 859 N N . VAL B 1 17 ? -8.067 46.604 55.414 1.00 115.74 17 VAL B N 1
ATOM 860 C CA . VAL B 1 17 ? -7.209 46.993 56.521 1.00 113.61 17 VAL B CA 1
ATOM 861 C C . VAL B 1 17 ? -7.753 46.542 57.873 1.00 126.70 17 VAL B C 1
ATOM 862 O O . VAL B 1 17 ? -6.996 46.045 58.710 1.00 130.49 17 VAL B O 1
ATOM 866 N N . SER B 1 18 ? -9.066 46.688 58.063 1.00 132.93 18 SER B N 1
ATOM 867 C CA . SER B 1 18 ? -9.732 46.390 59.338 1.00 130.61 18 SER B CA 1
ATOM 868 C C . SER B 1 18 ? -9.412 44.991 59.823 1.00 130.22 18 SER B C 1
ATOM 869 O O . SER B 1 18 ? -8.927 44.774 60.941 1.00 133.25 18 SER B O 1
ATOM 872 N N . ILE B 1 19 ? -9.685 44.043 58.946 1.00 124.22 19 ILE B N 1
ATOM 873 C CA . ILE B 1 19 ? -9.326 42.651 59.160 1.00 124.78 19 ILE B CA 1
ATOM 874 C C . ILE B 1 19 ? -7.856 42.463 59.496 1.00 122.30 19 ILE B C 1
ATOM 875 O O . ILE B 1 19 ? -7.518 41.928 60.553 1.00 122.32 19 ILE B O 1
ATOM 880 N N . LEU B 1 20 ? -6.993 42.919 58.593 1.00 126.73 20 LEU B N 1
ATOM 881 C CA . LEU B 1 20 ? -5.546 42.810 58.765 1.00 127.70 20 LEU B CA 1
ATOM 882 C C . LEU B 1 20 ? -5.142 43.326 60.116 1.00 124.33 20 LEU B C 1
ATOM 883 O O . LEU B 1 20 ? -4.477 42.633 60.875 1.00 138.17 20 LEU B O 1
ATOM 888 N N . GLY B 1 21 ? -5.566 44.539 60.423 1.00 112.54 21 GLY B N 1
ATOM 889 C CA . GLY B 1 21 ? -5.121 45.176 61.638 1.00 129.97 21 GLY B CA 1
ATOM 890 C C . GLY B 1 21 ? -5.600 44.404 62.839 1.00 133.15 21 GLY B C 1
ATOM 891 O O . GLY B 1 21 ? -4.951 44.362 63.899 1.00 136.67 21 GLY B O 1
ATOM 892 N N . TRP B 1 22 ? -6.746 43.769 62.674 1.00 125.81 22 TRP B N 1
ATOM 893 C CA . TRP B 1 22 ? -7.295 43.022 63.786 1.00 143.16 22 TRP B CA 1
ATOM 894 C C . TRP B 1 22 ? -6.478 41.770 64.070 1.00 139.18 22 TRP B C 1
ATOM 895 O O . TRP B 1 22 ? -5.973 41.609 65.183 1.00 141.67 22 TRP B O 1
ATOM 906 N N . LEU B 1 23 ? -6.364 40.901 63.060 1.00 131.12 23 LEU B N 1
ATOM 907 C CA . LEU B 1 23 ? -5.449 39.753 63.076 1.00 123.50 23 LEU B CA 1
ATOM 908 C C . LEU B 1 23 ? -4.127 40.098 63.705 1.00 128.43 23 LEU B C 1
ATOM 909 O O . LEU B 1 23 ? -3.627 39.361 64.547 1.00 131.77 23 LEU B O 1
ATOM 914 N N . PHE B 1 24 ? -3.570 41.228 63.279 1.00 123.64 24 PHE B N 1
ATOM 915 C CA . PHE B 1 24 ? -2.324 41.741 63.823 1.00 127.65 24 PHE B CA 1
ATOM 916 C C . PHE B 1 24 ? -2.435 42.039 65.312 1.00 141.09 24 PHE B C 1
ATOM 917 O O . PHE B 1 24 ? -1.581 41.630 66.104 1.00 141.07 24 PHE B O 1
ATOM 925 N N . GLN B 1 25 ? -3.478 42.767 65.696 1.00 145.53 25 GLN B N 1
ATOM 926 C CA . GLN B 1 25 ? -3.608 43.141 67.092 1.00 153.52 25 GLN B CA 1
ATOM 927 C C . GLN B 1 25 ? -3.863 41.897 67.946 1.00 154.31 25 GLN B C 1
ATOM 928 O O . GLN B 1 25 ? -3.636 41.893 69.154 1.00 161.99 25 GLN B O 1
ATOM 934 N N . ASN B 1 26 ? -4.323 40.837 67.292 1.00 150.05 26 ASN B N 1
ATOM 935 C CA . ASN B 1 26 ? -4.538 39.545 67.926 1.00 152.81 26 ASN B CA 1
ATOM 936 C C . ASN B 1 26 ? -3.360 38.614 67.678 1.00 153.63 26 ASN B C 1
ATOM 937 O O . ASN B 1 26 ? -3.423 37.404 67.948 1.00 152.57 26 ASN B O 1
ATOM 942 N N . GLU B 1 27 ? -2.294 39.194 67.138 1.00 141.28 27 GLU B N 1
ATOM 943 C CA . GLU B 1 27 ? -1.045 38.479 66.906 1.00 143.51 27 GLU B CA 1
ATOM 944 C C . GLU B 1 27 ? -1.153 37.216 66.039 1.00 128.93 27 GLU B C 1
ATOM 945 O O . GLU B 1 27 ? -0.233 36.420 66.003 1.00 136.45 27 GLU B O 1
ATOM 951 N N . ALA B 1 28 ? -2.252 37.058 65.318 1.00 116.38 28 ALA B N 1
ATOM 952 C CA . ALA B 1 28 ? -2.434 35.905 64.448 1.00 126.51 28 ALA B CA 1
ATOM 953 C C . ALA B 1 28 ? -1.492 35.851 63.243 1.00 130.39 28 ALA B C 1
ATOM 954 O O . ALA B 1 28 ? -1.949 35.928 62.102 1.00 125.62 28 ALA B O 1
ATOM 956 N N . ASN B 1 29 ? -0.194 35.682 63.483 1.00 131.51 29 ASN B N 1
ATOM 957 C CA . ASN B 1 29 ? 0.791 35.785 62.405 1.00 130.97 29 ASN B CA 1
ATOM 958 C C . ASN B 1 29 ? 1.551 34.508 62.039 1.00 127.39 29 ASN B C 1
ATOM 959 O O . ASN B 1 29 ? 2.592 34.587 61.336 1.00 121.82 29 ASN B O 1
ATOM 964 N N . ALA B 1 30 ? 1.047 33.365 62.531 1.00 116.35 30 ALA B N 1
ATOM 965 C CA . ALA B 1 30 ? 1.521 32.023 62.142 1.00 112.05 30 ALA B CA 1
ATOM 966 C C . ALA B 1 30 ? 0.421 31.010 62.333 1.00 121.38 30 ALA B C 1
ATOM 967 O O . ALA B 1 30 ? -0.500 31.234 63.120 1.00 127.27 30 ALA B O 1
ATOM 969 N N . VAL B 1 31 ? 0.555 29.873 61.646 1.00 123.39 31 VAL B N 1
ATOM 970 C CA . VAL B 1 31 ? -0.438 28.787 61.661 1.00 108.16 31 VAL B CA 1
ATOM 971 C C . VAL B 1 31 ? -0.944 28.432 63.041 1.00 112.10 31 VAL B C 1
ATOM 972 O O . VAL B 1 31 ? -2.141 28.432 63.279 1.00 126.46 31 VAL B O 1
ATOM 976 N N . PHE B 1 32 ? -0.038 28.125 63.956 1.00 118.25 32 PHE B N 1
ATOM 977 C CA . PHE B 1 32 ? -0.441 27.861 65.334 1.00 129.95 32 PHE B CA 1
ATOM 978 C C . PHE B 1 32 ? -1.083 29.107 66.022 1.00 125.27 32 PHE B C 1
ATOM 979 O O . PHE B 1 32 ? -1.824 28.972 67.000 1.00 132.90 32 PHE B O 1
ATOM 987 N N . LYS B 1 33 ? -0.812 30.309 65.518 1.00 110.13 33 LYS B N 1
ATOM 988 C CA . LYS B 1 33 ? -1.384 31.513 66.134 1.00 126.32 33 LYS B CA 1
ATOM 989 C C . LYS B 1 33 ? -2.684 31.938 65.440 1.00 131.77 33 LYS B C 1
ATOM 990 O O . LYS B 1 33 ? -3.293 32.958 65.808 1.00 119.51 33 LYS B O 1
ATOM 996 N N . ALA B 1 34 ? -3.096 31.135 64.451 1.00 124.98 34 ALA B N 1
ATOM 997 C CA . ALA B 1 34 ? -4.271 31.413 63.624 1.00 126.31 34 ALA B CA 1
ATOM 998 C C . ALA B 1 34 ? -5.555 31.643 64.452 1.00 138.23 34 ALA B C 1
ATOM 999 O O . ALA B 1 34 ? -5.635 31.240 65.612 1.00 144.64 34 ALA B O 1
ATOM 1001 N N . ILE B 1 35 ? -6.547 32.309 63.860 1.00 135.81 35 ILE B N 1
ATOM 1002 C CA . ILE B 1 35 ? -7.809 32.590 64.543 1.00 134.06 35 ILE B CA 1
ATOM 1003 C C . ILE B 1 35 ? -9.021 32.204 63.687 1.00 140.03 35 ILE B C 1
ATOM 1004 O O . ILE B 1 35 ? -8.969 32.364 62.475 1.00 135.85 35 ILE B O 1
ATOM 1009 N N . LYS B 1 36 ? -10.094 31.709 64.322 1.00 143.52 36 LYS B N 1
ATOM 1010 C CA . LYS B 1 36 ? -11.331 31.328 63.638 1.00 143.89 36 LYS B CA 1
ATOM 1011 C C . LYS B 1 36 ? -12.000 32.542 63.040 1.00 148.14 36 LYS B C 1
ATOM 1012 O O . LYS B 1 36 ? -12.001 33.591 63.670 1.00 143.32 36 LYS B O 1
ATOM 1018 N N . LYS B 1 37 ? -12.562 32.394 61.840 1.00 142.17 37 LYS B N 1
ATOM 1019 C CA . LYS B 1 37 ? -13.158 33.513 61.141 1.00 134.66 37 LYS B CA 1
ATOM 1020 C C . LYS B 1 37 ? -14.139 34.204 62.071 1.00 151.82 37 LYS B C 1
ATOM 1021 O O . LYS B 1 37 ? -14.049 35.407 62.314 1.00 148.51 37 LYS B O 1
ATOM 1027 N N . SER B 1 38 ? -15.065 33.405 62.597 1.00 156.46 38 SER B N 1
ATOM 1028 C CA . SER B 1 38 ? -16.139 33.855 63.478 1.00 154.18 38 SER B CA 1
ATOM 1029 C C . SER B 1 38 ? -15.683 34.839 64.529 1.00 157.08 38 SER B C 1
ATOM 1030 O O . SER B 1 38 ? -16.346 35.838 64.779 1.00 169.01 38 SER B O 1
ATOM 1033 N N . SER B 1 39 ? -14.551 34.549 65.153 1.00 149.20 39 SER B N 1
ATOM 1034 C CA . SER B 1 39 ? -14.058 35.386 66.229 1.00 154.83 39 SER B CA 1
ATOM 1035 C C . SER B 1 39 ? -13.844 36.807 65.724 1.00 163.50 39 SER B C 1
ATOM 1036 O O . SER B 1 39 ? -14.083 37.774 66.449 1.00 168.81 39 SER B O 1
ATOM 1039 N N . ILE B 1 40 ? -13.435 36.924 64.461 1.00 166.14 40 ILE B N 1
ATOM 1040 C CA . ILE B 1 40 ? -13.167 38.225 63.837 1.00 173.63 40 ILE B CA 1
ATOM 1041 C C . ILE B 1 40 ? -14.454 38.866 63.341 1.00 168.31 40 ILE B C 1
ATOM 1042 O O . ILE B 1 40 ? -14.680 40.048 63.554 1.00 169.34 40 ILE B O 1
ATOM 1047 N N . ALA B 1 41 ? -15.272 38.083 62.654 1.00 160.07 41 ALA B N 1
ATOM 1048 C CA . ALA B 1 41 ? -16.598 38.521 62.258 1.00 170.50 41 ALA B CA 1
ATOM 1049 C C . ALA B 1 41 ? -17.322 39.199 63.414 1.00 171.57 41 ALA B C 1
ATOM 1050 O O . ALA B 1 41 ? -17.758 40.344 63.321 1.00 166.20 41 ALA B O 1
ATOM 1052 N N . ASP B 1 42 ? -17.412 38.484 64.525 1.00 173.36 42 ASP B N 1
ATOM 1053 C CA . ASP B 1 42 ? -18.194 38.938 65.664 1.00 179.81 42 ASP B CA 1
ATOM 1054 C C . ASP B 1 42 ? -17.544 40.090 66.417 1.00 175.63 42 ASP B C 1
ATOM 1055 O O . ASP B 1 42 ? -17.970 40.462 67.508 1.00 186.03 42 ASP B O 1
ATOM 1060 N N . GLU B 1 43 ? -16.520 40.665 65.810 1.00 164.66 43 GLU B N 1
ATOM 1061 C CA . GLU B 1 43 ? -15.863 41.823 66.376 1.00 180.69 43 GLU B CA 1
ATOM 1062 C C . GLU B 1 43 ? -16.045 42.992 65.409 1.00 183.41 43 GLU B C 1
ATOM 1063 O O . GLU B 1 43 ? -15.954 44.167 65.782 1.00 173.26 43 GLU B O 1
ATOM 1069 N N . LEU B 1 44 ? -16.321 42.653 64.158 1.00 183.37 44 LEU B N 1
ATOM 1070 C CA . LEU B 1 44 ? -16.494 43.654 63.117 1.00 182.41 44 LEU B CA 1
ATOM 1071 C C . LEU B 1 44 ? -17.875 43.512 62.501 1.00 185.13 44 LEU B C 1
ATOM 1072 O O . LEU B 1 44 ? -18.235 42.487 61.906 1.00 179.82 44 LEU B O 1
ATOM 1077 N N . GLU B 1 45 ? -18.658 44.560 62.657 1.00 189.16 45 GLU B N 1
ATOM 1078 C CA . GLU B 1 45 ? -20.009 44.554 62.141 1.00 191.10 45 GLU B CA 1
ATOM 1079 C C . GLU B 1 45 ? -19.959 44.731 60.635 1.00 176.16 45 GLU B C 1
ATOM 1080 O O . GLU B 1 45 ? -19.891 45.847 60.142 1.00 173.51 45 GLU B O 1
ATOM 1086 N N . TYR B 1 46 ? -19.947 43.616 59.912 1.00 167.09 46 TYR B N 1
ATOM 1087 C CA . TYR B 1 46 ? -19.944 43.647 58.458 1.00 168.49 46 TYR B CA 1
ATOM 1088 C C . TYR B 1 46 ? -21.048 42.804 57.948 1.00 153.44 46 TYR B C 1
ATOM 1089 O O . TYR B 1 46 ? -21.712 42.134 58.708 1.00 160.81 46 TYR B O 1
ATOM 1098 N N . SER B 1 47 ? -21.217 42.808 56.637 1.00 151.93 47 SER B N 1
ATOM 1099 C CA . SER B 1 47 ? -22.180 41.936 56.011 1.00 157.13 47 SER B CA 1
ATOM 1100 C C . SER B 1 47 ? -21.586 40.547 55.954 1.00 156.47 47 SER B C 1
ATOM 1101 O O . SER B 1 47 ? -20.725 40.200 56.763 1.00 153.40 47 SER B O 1
ATOM 1104 N N . THR B 1 48 ? -22.060 39.748 55.004 1.00 154.47 48 THR B N 1
ATOM 1105 C CA . THR B 1 48 ? -21.500 38.435 54.751 1.00 155.60 48 THR B CA 1
ATOM 1106 C C . THR B 1 48 ? -20.778 38.518 53.439 1.00 163.45 48 THR B C 1
ATOM 1107 O O . THR B 1 48 ? -19.551 38.568 53.415 1.00 171.10 48 THR B O 1
ATOM 1111 N N . ALA B 1 49 ? -21.533 38.584 52.347 1.00 165.34 49 ALA B N 1
ATOM 1112 C CA . ALA B 1 49 ? -20.929 38.649 51.017 1.00 166.47 49 ALA B CA 1
ATOM 1113 C C . ALA B 1 49 ? -19.886 39.765 50.925 1.00 152.19 49 ALA B C 1
ATOM 1114 O O . ALA B 1 49 ? -19.063 39.767 50.024 1.00 150.46 49 ALA B O 1
ATOM 1116 N N . ASN B 1 50 ? -19.927 40.685 51.883 1.00 146.04 50 ASN B N 1
ATOM 1117 C CA . ASN B 1 50 ? -18.974 41.777 51.996 1.00 157.93 50 ASN B CA 1
ATOM 1118 C C . ASN B 1 50 ? -17.728 41.309 52.753 1.00 157.09 50 ASN B C 1
ATOM 1119 O O . ASN B 1 50 ? -16.595 41.489 52.297 1.00 152.64 50 ASN B O 1
ATOM 1124 N N . PHE B 1 51 ? -17.957 40.681 53.901 1.00 155.29 51 PHE B N 1
ATOM 1125 C CA . PHE B 1 51 ? -16.906 40.017 54.671 1.00 146.26 51 PHE B CA 1
ATOM 1126 C C . PHE B 1 51 ? -16.336 38.767 53.976 1.00 137.60 51 PHE B C 1
ATOM 1127 O O . PHE B 1 51 ? -15.204 38.406 54.197 1.00 141.05 51 PHE B O 1
ATOM 1135 N N . ARG B 1 52 ? -17.108 38.097 53.140 1.00 131.61 52 ARG B N 1
ATOM 1136 C CA . ARG B 1 52 ? -16.551 37.006 52.375 1.00 123.65 52 ARG B CA 1
ATOM 1137 C C . ARG B 1 52 ? -15.779 37.487 51.169 1.00 130.91 52 ARG B C 1
ATOM 1138 O O . ARG B 1 52 ? -14.856 36.825 50.742 1.00 133.28 52 ARG B O 1
ATOM 1146 N N . LYS B 1 53 ? -16.156 38.620 50.593 1.00 140.37 53 LYS B N 1
ATOM 1147 C CA . LYS B 1 53 ? -15.432 39.120 49.426 1.00 148.84 53 LYS B CA 1
ATOM 1148 C C . LYS B 1 53 ? -14.069 39.603 49.853 1.00 138.94 53 LYS B C 1
ATOM 1149 O O . LYS B 1 53 ? -13.067 39.389 49.156 1.00 132.82 53 LYS B O 1
ATOM 1155 N N . THR B 1 54 ? -14.041 40.245 51.014 1.00 125.25 54 THR B N 1
ATOM 1156 C CA . THR B 1 54 ? -12.787 40.679 51.603 1.00 122.85 54 THR B CA 1
ATOM 1157 C C . THR B 1 54 ? -11.829 39.514 51.761 1.00 120.69 54 THR B C 1
ATOM 1158 O O . THR B 1 54 ? -10.772 39.513 51.155 1.00 121.64 54 THR B O 1
ATOM 1162 N N . LEU B 1 55 ? -12.212 38.492 52.523 1.00 135.14 55 LEU B N 1
ATOM 1163 C CA . LEU B 1 55 ? -11.341 37.315 52.734 1.00 128.90 55 LEU B CA 1
ATOM 1164 C C . LEU B 1 55 ? -10.909 36.655 51.448 1.00 125.40 55 LEU B C 1
ATOM 1165 O O . LEU B 1 55 ? -9.806 36.161 51.355 1.00 123.18 55 LEU B O 1
ATOM 1170 N N . ASN B 1 56 ? -11.785 36.645 50.456 1.00 129.51 56 ASN B N 1
ATOM 1171 C CA . ASN B 1 56 ? -11.415 36.109 49.162 1.00 135.16 56 ASN B CA 1
ATOM 1172 C C . ASN B 1 56 ? -10.289 36.895 48.519 1.00 135.53 56 ASN B C 1
ATOM 1173 O O . ASN B 1 56 ? -9.345 36.296 48.002 1.00 127.27 56 ASN B O 1
ATOM 1178 N N . LYS B 1 57 ? -10.408 38.227 48.527 1.00 124.98 57 LYS B N 1
ATOM 1179 C CA . LYS B 1 57 ? -9.336 39.085 48.031 1.00 121.65 57 LYS B CA 1
ATOM 1180 C C . LYS B 1 57 ? -8.075 38.847 48.838 1.00 123.33 57 LYS B C 1
ATOM 1181 O O . LYS B 1 57 ? -7.113 38.294 48.315 1.00 121.11 57 LYS B O 1
ATOM 1187 N N . LEU B 1 58 ? -8.098 39.271 50.107 1.00 120.42 58 LEU B N 1
ATOM 1188 C CA . LEU B 1 58 ? -6.948 39.198 51.015 1.00 107.73 58 LEU B CA 1
ATOM 1189 C C . LEU B 1 58 ? -6.157 37.894 50.869 1.00 124.58 58 LEU B C 1
ATOM 1190 O O . LEU B 1 58 ? -4.930 37.888 50.847 1.00 124.21 58 LEU B O 1
ATOM 1195 N N . GLU B 1 59 ? -6.859 36.781 50.738 1.00 132.89 59 GLU B N 1
ATOM 1196 C CA . GLU B 1 59 ? -6.179 35.525 50.491 1.00 120.56 59 GLU B CA 1
ATOM 1197 C C . GLU B 1 59 ? -5.617 35.505 49.079 1.00 116.33 59 GLU B C 1
ATOM 1198 O O . GLU B 1 59 ? -4.481 35.121 48.879 1.00 125.78 59 GLU B O 1
ATOM 1204 N N . ALA B 1 60 ? -6.411 35.923 48.102 1.00 122.87 60 ALA B N 1
ATOM 1205 C CA . ALA B 1 60 ? -5.966 35.918 46.711 1.00 133.57 60 ALA B CA 1
ATOM 1206 C C . ALA B 1 60 ? -4.651 36.673 46.505 1.00 124.92 60 ALA B C 1
ATOM 1207 O O . ALA B 1 60 ? -3.768 36.203 45.782 1.00 125.01 60 ALA B O 1
ATOM 1209 N N . ILE B 1 61 ? -4.516 37.835 47.141 1.00 117.25 61 ILE B N 1
ATOM 1210 C CA . ILE B 1 61 ? -3.286 38.625 47.019 1.00 120.17 61 ILE B CA 1
ATOM 1211 C C . ILE B 1 61 ? -2.250 38.137 48.003 1.00 125.98 61 ILE B C 1
ATOM 1212 O O . ILE B 1 61 ? -1.261 38.806 48.247 1.00 125.64 61 ILE B O 1
ATOM 1217 N N . HIS B 1 62 ? -2.494 36.973 48.585 1.00 129.40 62 HIS B N 1
ATOM 1218 C CA . HIS B 1 62 ? -1.500 36.359 49.446 1.00 124.38 62 HIS B CA 1
ATOM 1219 C C . HIS B 1 62 ? -1.076 37.287 50.579 1.00 115.63 62 HIS B C 1
ATOM 1220 O O . HIS B 1 62 ? 0.109 37.495 50.789 1.00 112.85 62 HIS B O 1
ATOM 1227 N N . PHE B 1 63 ? -2.048 37.846 51.295 1.00 113.27 63 PHE B N 1
ATOM 1228 C CA . PHE B 1 63 ? -1.763 38.613 52.509 1.00 112.88 63 PHE B CA 1
ATOM 1229 C C . PHE B 1 63 ? -2.227 37.911 53.780 1.00 125.20 63 PHE B C 1
ATOM 1230 O O . PHE B 1 63 ? -2.007 38.423 54.884 1.00 119.44 63 PHE B O 1
ATOM 1238 N N . ILE B 1 64 ? -2.923 36.781 53.623 1.00 125.90 64 ILE B N 1
ATOM 1239 C CA . ILE B 1 64 ? -3.372 35.980 54.767 1.00 121.03 64 ILE B CA 1
ATOM 1240 C C . ILE B 1 64 ? -3.378 34.518 54.442 1.00 122.63 64 ILE B C 1
ATOM 1241 O O . ILE B 1 64 ? -3.466 34.114 53.279 1.00 122.68 64 ILE B O 1
ATOM 1246 N N . GLY B 1 65 ? -3.316 33.730 55.507 1.00 125.15 65 GLY B N 1
ATOM 1247 C CA . GLY B 1 65 ? -3.219 32.296 55.395 1.00 125.11 65 GLY B CA 1
ATOM 1248 C C . GLY B 1 65 ? -4.409 31.680 56.076 1.00 139.25 65 GLY B C 1
ATOM 1249 O O . GLY B 1 65 ? -4.870 32.152 57.123 1.00 128.96 65 GLY B O 1
ATOM 1250 N N . THR B 1 66 ? -4.918 30.618 55.464 1.00 149.76 66 THR B N 1
ATOM 1251 C CA . THR B 1 66 ? -6.096 29.938 55.973 1.00 142.96 66 THR B CA 1
ATOM 1252 C C . THR B 1 66 ? -5.687 28.564 56.423 1.00 147.78 66 THR B C 1
ATOM 1253 O O . THR B 1 66 ? -4.945 27.853 55.705 1.00 143.06 66 THR B O 1
ATOM 1257 N N . VAL B 1 67 ? -6.170 28.199 57.609 1.00 140.75 67 VAL B N 1
ATOM 1258 C CA . VAL B 1 67 ? -5.971 26.863 58.108 1.00 148.22 67 VAL B CA 1
ATOM 1259 C C . VAL B 1 67 ? -7.302 26.178 58.001 1.00 158.36 67 VAL B C 1
ATOM 1260 O O . VAL B 1 67 ? -8.283 26.665 58.522 1.00 140.42 67 VAL B O 1
ATOM 1264 N N . THR B 1 68 ? -7.325 25.035 57.331 1.00 168.94 68 THR B N 1
ATOM 1265 C CA . THR B 1 68 ? -8.557 24.301 57.098 1.00 159.29 68 THR B CA 1
ATOM 1266 C C . THR B 1 68 ? -8.873 23.247 58.163 1.00 178.11 68 THR B C 1
ATOM 1267 O O . THR B 1 68 ? -9.088 23.587 59.325 1.00 176.94 68 THR B O 1
ATOM 1271 N N . GLY B 1 69 ? -8.921 21.979 57.754 1.00 190.86 69 GLY B N 1
ATOM 1272 C CA . GLY B 1 69 ? -9.360 20.896 58.623 1.00 185.71 69 GLY B CA 1
ATOM 1273 C C . GLY B 1 69 ? -10.843 20.994 58.932 1.00 186.28 69 GLY B C 1
ATOM 1274 O O . GLY B 1 69 ? -11.612 21.602 58.197 1.00 182.95 69 GLY B O 1
ATOM 1275 N N . GLY B 1 70 ? -11.251 20.400 60.040 1.00 187.10 70 GLY B N 1
ATOM 1276 C CA . GLY B 1 70 ? -12.640 20.470 60.440 1.00 191.02 70 GLY B CA 1
ATOM 1277 C C . GLY B 1 70 ? -12.937 21.777 61.136 1.00 190.37 70 GLY B C 1
ATOM 1278 O O . GLY B 1 70 ? -12.226 22.756 60.922 1.00 181.10 70 GLY B O 1
ATOM 1279 N N . LYS B 1 71 ? -13.990 21.776 61.960 1.00 192.94 71 LYS B N 1
ATOM 1280 C CA . LYS B 1 71 ? -14.391 22.924 62.779 1.00 190.02 71 LYS B CA 1
ATOM 1281 C C . LYS B 1 71 ? -14.689 24.139 61.914 1.00 181.25 71 LYS B C 1
ATOM 1282 O O . LYS B 1 71 ? -15.306 24.022 60.862 1.00 163.92 71 LYS B O 1
ATOM 1288 N N . GLU B 1 72 ? -14.247 25.309 62.359 1.00 182.38 72 GLU B N 1
ATOM 1289 C CA . GLU B 1 72 ? -14.275 26.470 61.493 1.00 173.20 72 GLU B CA 1
ATOM 1290 C C . GLU B 1 72 ? -12.869 26.801 61.000 1.00 165.06 72 GLU B C 1
ATOM 1291 O O . GLU B 1 72 ? -11.886 26.317 61.533 1.00 161.98 72 GLU B O 1
ATOM 1297 N N . HIS B 1 73 ? -12.797 27.617 59.965 1.00 156.38 73 HIS B N 1
ATOM 1298 C CA . HIS B 1 73 ? -11.547 28.031 59.418 1.00 143.53 73 HIS B CA 1
ATOM 1299 C C . HIS B 1 73 ? -10.843 29.081 60.289 1.00 143.10 73 HIS B C 1
ATOM 1300 O O . HIS B 1 73 ? -11.492 29.938 60.887 1.00 124.40 73 HIS B O 1
ATOM 1307 N N . LYS B 1 74 ? -9.512 28.976 60.363 1.00 144.02 74 LYS B N 1
ATOM 1308 C CA . LYS B 1 74 ? -8.668 29.954 61.028 1.00 123.44 74 LYS B CA 1
ATOM 1309 C C . LYS B 1 74 ? -7.706 30.673 60.063 1.00 133.51 74 LYS B C 1
ATOM 1310 O O . LYS B 1 74 ? -7.321 30.146 58.992 1.00 132.80 74 LYS B O 1
ATOM 1316 N N . LEU B 1 75 ? -7.310 31.877 60.479 1.00 127.93 75 LEU B N 1
ATOM 1317 C CA . LEU B 1 75 ? -6.589 32.831 59.639 1.00 125.34 75 LEU B CA 1
ATOM 1318 C C . LEU B 1 75 ? -5.316 33.428 60.274 1.00 131.97 75 LEU B C 1
ATOM 1319 O O . LEU B 1 75 ? -5.339 33.915 61.410 1.00 131.27 75 LEU B O 1
ATOM 1324 N N . TYR B 1 76 ? -4.219 33.434 59.526 1.00 118.39 76 TYR B N 1
ATOM 1325 C CA . TYR B 1 76 ? -3.070 34.208 59.949 1.00 116.13 76 TYR B CA 1
ATOM 1326 C C . TYR B 1 76 ? -2.616 35.186 58.874 1.00 126.04 76 TYR B C 1
ATOM 1327 O O . TYR B 1 76 ? -2.943 35.032 57.695 1.00 123.95 76 TYR B O 1
ATOM 1336 N N . LEU B 1 77 ? -1.870 36.199 59.308 1.00 122.44 77 LEU B N 1
ATOM 1337 C CA . LEU B 1 77 ? -1.134 37.085 58.421 1.00 109.97 77 LEU B CA 1
ATOM 1338 C C . LEU B 1 77 ? 0.007 36.305 57.772 1.00 117.88 77 LEU B C 1
ATOM 1339 O O . LEU B 1 77 ? 0.722 35.575 58.447 1.00 129.99 77 LEU B O 1
ATOM 1344 N N . THR B 1 78 ? 0.182 36.433 56.465 1.00 115.83 78 THR B N 1
ATOM 1345 C CA . THR B 1 78 ? 1.412 35.961 55.851 1.00 111.07 78 THR B CA 1
ATOM 1346 C C . THR B 1 78 ? 2.516 36.985 56.069 1.00 123.18 78 THR B C 1
ATOM 1347 O O . THR B 1 78 ? 2.300 38.037 56.689 1.00 118.76 78 THR B O 1
ATOM 1351 N N . GLU B 1 79 ? 3.700 36.651 55.554 1.00 130.46 79 GLU B N 1
ATOM 1352 C CA . GLU B 1 79 ? 4.851 37.553 55.477 1.00 126.60 79 GLU B CA 1
ATOM 1353 C C . GLU B 1 79 ? 4.411 38.919 54.930 1.00 128.74 79 GLU B C 1
ATOM 1354 O O . GLU B 1 79 ? 4.556 39.965 55.581 1.00 123.55 79 GLU B O 1
ATOM 1360 N N . TYR B 1 80 ? 3.842 38.878 53.729 1.00 122.42 80 TYR B N 1
ATOM 1361 C CA . TYR B 1 80 ? 3.435 40.069 53.022 1.00 113.06 80 TYR B CA 1
ATOM 1362 C C . TYR B 1 80 ? 2.284 40.737 53.740 1.00 118.21 80 TYR B C 1
ATOM 1363 O O . TYR B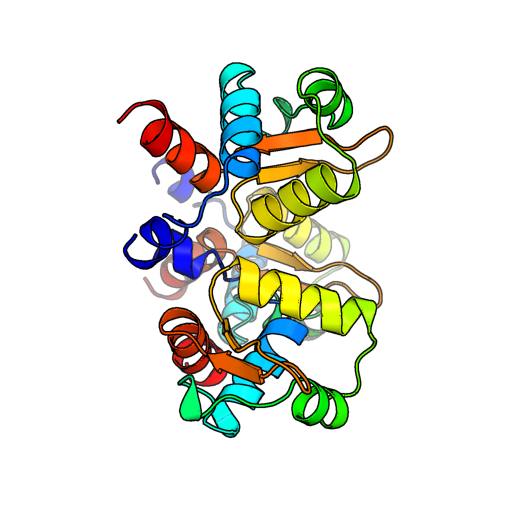 1 80 ? 2.302 41.946 53.934 1.00 123.98 80 TYR B O 1
ATOM 1372 N N . GLY B 1 81 ? 1.293 39.962 54.158 1.00 115.69 81 GLY B N 1
ATOM 1373 C CA . GLY B 1 81 ? 0.229 40.526 54.969 1.00 118.75 81 GLY B CA 1
ATOM 1374 C C . GLY B 1 81 ? 0.783 41.338 56.128 1.00 120.27 81 GLY B C 1
ATOM 1375 O O . GLY B 1 81 ? 0.338 42.457 56.429 1.00 116.58 81 GLY B O 1
ATOM 1376 N N . GLN B 1 82 ? 1.796 40.787 56.770 1.00 116.31 82 GLN B N 1
ATOM 1377 C CA . GLN B 1 82 ? 2.315 41.449 57.938 1.00 120.97 82 GLN B CA 1
ATOM 1378 C C . GLN B 1 82 ? 2.987 42.769 57.621 1.00 126.67 82 GLN B C 1
ATOM 1379 O O . GLN B 1 82 ? 2.858 43.709 58.401 1.00 130.32 82 GLN B O 1
ATOM 1385 N N . GLN B 1 83 ? 3.714 42.821 56.500 1.00 126.01 83 GLN B N 1
ATOM 1386 C CA . GLN B 1 83 ? 4.310 44.069 56.013 1.00 132.12 83 GLN B CA 1
ATOM 1387 C C . GLN B 1 83 ? 3.195 45.104 55.943 1.00 132.81 83 GLN B C 1
ATOM 1388 O O . GLN B 1 83 ? 3.219 46.124 56.644 1.00 133.29 83 GLN B O 1
ATOM 1394 N N . ALA B 1 84 ? 2.204 44.802 55.112 1.00 123.24 84 ALA B N 1
ATOM 1395 C CA . ALA B 1 84 ? 1.060 45.662 54.898 1.00 123.58 84 ALA B CA 1
ATOM 1396 C C . ALA B 1 84 ? 0.602 46.372 56.167 1.00 129.75 84 ALA B C 1
ATOM 1397 O O . ALA B 1 84 ? 0.289 47.549 56.150 1.00 139.71 84 ALA B O 1
ATOM 1399 N N . VAL B 1 85 ? 0.615 45.677 57.287 1.00 127.92 85 VAL B N 1
ATOM 1400 C CA . VAL B 1 85 ? 0.145 46.306 58.502 1.00 130.28 85 VAL B CA 1
ATOM 1401 C C . VAL B 1 85 ? 1.174 47.216 59.152 1.00 136.82 85 VAL B C 1
ATOM 1402 O O . VAL B 1 85 ? 0.823 48.280 59.646 1.00 149.42 85 VAL B O 1
ATOM 1406 N N . GLN B 1 86 ? 2.443 46.826 59.148 1.00 139.11 86 GLN B N 1
ATOM 1407 C CA . GLN B 1 86 ? 3.456 47.647 59.809 1.00 152.93 86 GLN B CA 1
ATOM 1408 C C . GLN B 1 86 ? 3.676 48.895 58.985 1.00 164.84 86 GLN B C 1
ATOM 1409 O O . GLN B 1 86 ? 4.229 49.891 59.451 1.00 178.57 86 GLN B O 1
ATOM 1415 N N . GLN B 1 87 ? 3.215 48.824 57.750 1.00 156.32 87 GLN B N 1
ATOM 1416 C CA . GLN B 1 87 ? 3.321 49.924 56.822 1.00 160.88 87 GLN B CA 1
ATOM 1417 C C . GLN B 1 87 ? 2.116 50.857 56.943 1.00 164.66 87 GLN B C 1
ATOM 1418 O O . GLN B 1 87 ? 2.247 51.969 57.441 1.00 172.72 87 GLN B O 1
ATOM 1424 N N . ALA B 1 88 ? 0.952 50.388 56.487 1.00 161.52 88 ALA B N 1
ATOM 1425 C CA . ALA B 1 88 ? -0.310 51.146 56.528 1.00 169.13 88 ALA B CA 1
ATOM 1426 C C . ALA B 1 88 ? -0.663 51.769 57.888 1.00 183.38 88 ALA B C 1
ATOM 1427 O O . ALA B 1 88 ? -0.751 52.992 58.016 1.00 189.86 88 ALA B O 1
ATOM 1429 N N . ILE B 1 89 ? -0.879 50.918 58.888 1.00 181.68 89 ILE B N 1
ATOM 1430 C CA . ILE B 1 89 ? -1.280 51.350 60.226 1.00 183.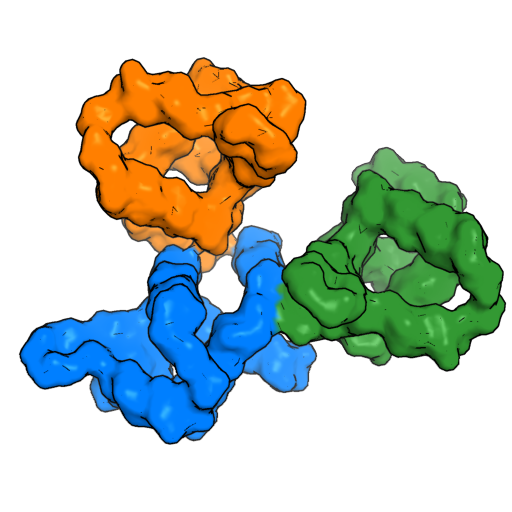27 89 ILE B CA 1
ATOM 1431 C C . ILE B 1 89 ? -0.262 52.272 60.908 1.00 189.85 89 ILE B C 1
ATOM 1432 O O . ILE B 1 89 ? -0.647 53.292 61.488 1.00 197.94 89 ILE B O 1
ATOM 1437 N N . HIS B 1 90 ? 1.027 51.926 60.828 1.00 187.17 90 HIS B N 1
ATOM 1438 C CA . HIS B 1 90 ? 2.061 52.612 61.622 1.00 197.18 90 HIS B CA 1
ATOM 1439 C C . HIS B 1 90 ? 2.681 53.849 60.957 1.00 207.46 90 HIS B C 1
ATOM 1440 O O . HIS B 1 90 ? 2.817 54.905 61.584 1.00 206.59 90 HIS B O 1
ATOM 1447 N N . HIS B 1 91 ? 3.048 53.717 59.689 1.00 207.87 91 HIS B N 1
ATOM 1448 C CA . HIS B 1 91 ? 3.705 54.805 58.980 1.00 205.42 91 HIS B CA 1
ATOM 1449 C C . HIS B 1 91 ? 2.907 55.243 57.747 1.00 193.57 91 HIS B C 1
ATOM 1450 O O . HIS B 1 91 ? 1.715 55.564 57.843 1.00 171.10 91 HIS B O 1
ATOM 1457 N N . SER C 1 2 ? 19.617 30.917 56.403 1.00 132.56 2 SER C N 1
ATOM 1458 C CA . SER C 1 2 ? 20.867 30.765 55.650 1.00 133.82 2 SER C CA 1
ATOM 1459 C C . SER C 1 2 ? 21.882 29.934 56.418 1.00 142.52 2 SER C C 1
ATOM 1460 O O . SER C 1 2 ? 22.425 28.968 55.880 1.00 138.17 2 SER C O 1
ATOM 1463 N N . ASP C 1 3 ? 22.157 30.311 57.667 1.00 146.35 3 ASP C N 1
ATOM 1464 C CA . ASP C 1 3 ? 22.885 29.403 58.545 1.00 130.04 3 ASP C CA 1
ATOM 1465 C C . ASP C 1 3 ? 22.014 28.161 58.589 1.00 120.36 3 ASP C C 1
ATOM 1466 O 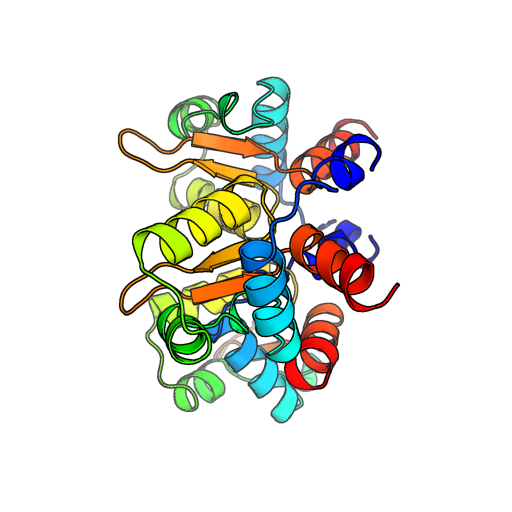O . ASP C 1 3 ? 22.392 27.130 58.045 1.00 125.41 3 ASP C O 1
ATOM 1471 N N . TYR C 1 4 ? 20.813 28.298 59.157 1.00 124.65 4 TYR C N 1
ATOM 1472 C CA . TYR C 1 4 ? 19.778 27.244 59.146 1.00 121.12 4 TYR C CA 1
ATOM 1473 C C . TYR C 1 4 ? 19.431 26.624 57.793 1.00 110.30 4 TYR C C 1
ATOM 1474 O O . TYR C 1 4 ? 19.242 25.430 57.686 1.00 116.11 4 TYR C O 1
ATOM 1483 N N . PHE C 1 5 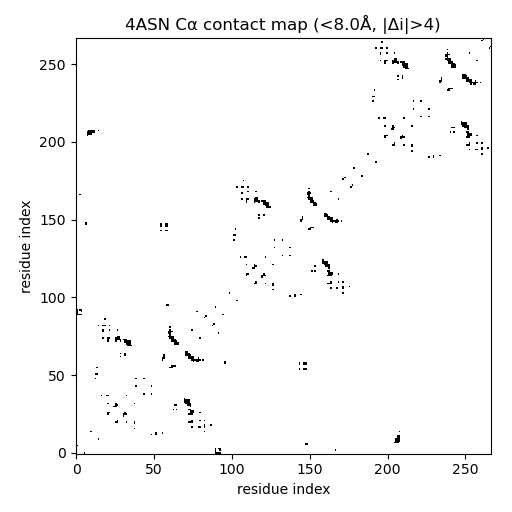? 19.292 27.435 56.769 1.00 106.95 5 PHE C N 1
ATOM 1484 C CA . PHE C 1 5 ? 19.002 26.893 55.467 1.00 101.05 5 PHE C CA 1
ATOM 1485 C C . PHE C 1 5 ? 20.119 26.031 54.978 1.00 112.34 5 PHE C C 1
ATOM 1486 O O . PHE C 1 5 ? 19.866 25.012 54.361 1.00 123.99 5 PHE C O 1
ATOM 1494 N N . GLU C 1 6 ? 21.363 26.438 55.197 1.00 112.34 6 GLU C N 1
ATOM 1495 C CA . GLU C 1 6 ? 22.470 25.649 54.666 1.00 115.18 6 GLU C CA 1
ATOM 1496 C C . GLU C 1 6 ? 22.626 24.404 55.499 1.00 117.28 6 GLU C C 1
ATOM 1497 O O . GLU C 1 6 ? 23.250 23.426 55.072 1.00 122.49 6 GLU C O 1
ATOM 1503 N N . GLU C 1 7 ? 22.055 24.444 56.698 1.00 112.62 7 GLU C N 1
ATOM 1504 C CA . GLU C 1 7 ? 22.011 23.248 57.519 1.00 124.77 7 GLU C CA 1
ATOM 1505 C C . GLU C 1 7 ? 21.147 22.186 56.847 1.00 112.67 7 GLU C C 1
ATOM 1506 O O . GLU C 1 7 ? 21.543 21.022 56.706 1.00 118.16 7 GLU C O 1
ATOM 1512 N N . VAL C 1 8 ? 19.976 22.623 56.418 1.00 100.09 8 VAL C N 1
ATOM 1513 C CA . VAL C 1 8 ? 19.033 21.778 55.725 1.00 97.01 8 VAL C CA 1
ATOM 1514 C C . VAL C 1 8 ? 19.600 21.319 54.385 1.00 103.91 8 VAL C C 1
ATOM 1515 O O . VAL C 1 8 ? 19.502 20.145 54.033 1.00 117.18 8 VAL C O 1
ATOM 1527 N N . ARG C 1 10 ? 22.686 20.793 53.759 1.00 115.04 10 ARG C N 1
ATOM 1528 C CA . ARG C 1 10 ? 23.766 19.841 53.958 1.00 124.00 10 ARG C CA 1
ATOM 1529 C C . ARG C 1 10 ? 23.278 18.436 54.265 1.00 121.93 10 ARG C C 1
ATOM 1530 O O . ARG C 1 10 ? 24.001 17.462 54.059 1.00 120.44 10 ARG C O 1
ATOM 1538 N N . LYS C 1 11 ? 22.051 18.351 54.761 1.00 115.90 11 LYS C N 1
ATOM 1539 C CA . LYS C 1 11 ? 21.428 17.096 55.141 1.00 115.53 11 LYS C CA 1
ATOM 1540 C C . LYS C 1 11 ? 20.651 16.415 53.996 1.00 128.01 11 LYS C C 1
ATOM 1541 O O . LYS C 1 11 ? 19.926 15.445 54.202 1.00 137.99 11 LYS C O 1
ATOM 1547 N N . LEU C 1 12 ? 20.791 16.913 52.782 1.00 122.54 12 LEU C N 1
ATOM 1548 C CA . LEU C 1 12 ? 20.045 16.348 51.668 1.00 120.13 12 LEU C CA 1
ATOM 1549 C C . LEU C 1 12 ? 20.521 14.976 51.186 1.00 127.90 12 LEU C C 1
ATOM 1550 O O . LEU C 1 12 ? 21.686 14.802 50.805 1.00 121.83 12 LEU C O 1
ATOM 1555 N N . THR C 1 13 ? 19.592 14.023 51.152 1.00 126.85 13 THR C N 1
ATOM 1556 C CA . THR C 1 13 ? 19.833 12.685 50.611 1.00 123.98 13 THR C CA 1
ATOM 1557 C C . THR C 1 13 ? 19.966 12.705 49.098 1.00 129.20 13 THR C C 1
ATOM 1558 O O . THR C 1 13 ? 19.795 13.739 48.482 1.00 133.69 13 THR C O 1
ATOM 1562 N N . ILE C 1 14 ? 20.255 11.568 48.479 1.00 137.17 14 ILE C N 1
ATOM 1563 C CA . ILE C 1 14 ? 20.358 11.567 47.021 1.00 137.72 14 ILE C CA 1
ATOM 1564 C C . ILE C 1 14 ? 18.968 11.491 46.388 1.00 136.83 14 ILE C C 1
ATOM 1565 O O . ILE C 1 14 ? 18.732 12.067 45.329 1.00 137.46 14 ILE C O 1
ATOM 1570 N N . GLU C 1 15 ? 18.063 10.779 47.049 1.00 133.86 15 GLU C N 1
ATOM 1571 C CA . GLU C 1 15 ? 16.638 10.834 46.734 1.00 143.46 15 GLU C CA 1
ATOM 1572 C C . GLU C 1 15 ? 16.165 12.278 46.617 1.00 137.31 15 GLU C C 1
ATOM 1573 O O . GLU C 1 15 ? 15.524 12.667 45.627 1.00 128.27 15 GLU C O 1
ATOM 1579 N N . ASP C 1 16 ? 16.493 13.049 47.651 1.00 130.62 16 ASP C N 1
ATOM 1580 C CA . ASP C 1 16 ? 16.096 14.436 47.747 1.00 121.21 16 ASP C CA 1
ATOM 1581 C C . ASP C 1 16 ? 16.529 15.204 46.525 1.00 118.07 16 ASP C C 1
ATOM 1582 O O . ASP C 1 16 ? 15.719 15.838 45.862 1.00 126.93 16 ASP C O 1
ATOM 1587 N N . VAL C 1 17 ? 17.807 15.154 46.221 1.00 107.64 17 VAL C N 1
ATOM 1588 C CA . VAL C 1 17 ? 18.293 15.944 45.113 1.00 109.63 17 VAL C CA 1
ATOM 1589 C C . VAL C 1 17 ? 17.721 15.475 43.785 1.00 123.98 17 VAL C C 1
ATOM 1590 O O . VAL C 1 17 ? 17.362 16.294 42.946 1.00 130.52 17 VAL C O 1
ATOM 1594 N N . SER C 1 18 ? 17.612 14.161 43.614 1.00 132.37 18 SER C N 1
ATOM 1595 C CA . SER C 1 18 ? 17.203 13.562 42.343 1.00 130.50 18 SER C CA 1
ATOM 1596 C C . SER C 1 18 ? 15.857 14.092 41.889 1.00 131.04 18 SER C C 1
ATOM 1597 O O . SER C 1 18 ? 15.733 14.616 40.775 1.00 132.82 18 SER C O 1
ATOM 1600 N N . ILE C 1 19 ? 14.861 13.938 42.761 1.00 123.59 19 ILE C N 1
ATOM 1601 C CA . ILE C 1 19 ? 13.551 14.571 42.599 1.00 127.12 19 ILE C CA 1
ATOM 1602 C C . ILE C 1 19 ? 13.612 16.071 42.271 1.00 127.22 19 ILE C C 1
ATOM 1603 O O . ILE C 1 19 ? 13.118 16.510 41.226 1.00 125.23 19 ILE C O 1
ATOM 1608 N N . LEU C 1 20 ? 14.205 16.845 43.180 1.00 128.92 20 LEU C N 1
ATOM 1609 C CA . LEU C 1 20 ? 14.384 18.277 42.992 1.00 126.88 20 LEU C CA 1
ATOM 1610 C C . LEU C 1 20 ? 14.931 18.577 41.618 1.00 124.12 20 LEU C C 1
ATOM 1611 O O . LEU C 1 20 ? 14.293 19.285 40.850 1.00 142.02 20 LEU C O 1
ATOM 1616 N N . GLY C 1 21 ? 16.104 18.042 41.310 1.00 109.68 21 GLY C N 1
ATOM 1617 C CA . GLY C 1 21 ? 16.741 18.317 40.044 1.00 123.81 21 GLY C CA 1
ATOM 1618 C C . GLY C 1 21 ? 15.867 17.942 38.868 1.00 134.19 21 GLY C C 1
ATOM 1619 O O . GLY C 1 21 ? 15.969 18.555 37.801 1.00 137.85 21 GLY C O 1
ATOM 1620 N N . TRP C 1 22 ? 15.001 16.946 39.055 1.00 127.72 22 TRP C N 1
ATOM 1621 C CA . TRP C 1 22 ? 14.145 16.513 37.959 1.00 137.27 22 TRP C CA 1
ATOM 1622 C C . TRP C 1 22 ? 13.071 17.537 37.709 1.00 135.09 22 TRP C C 1
ATOM 1623 O O . TRP C 1 22 ? 12.981 18.072 36.605 1.00 135.52 22 TRP C O 1
ATOM 1634 N N . LEU C 1 23 ? 12.268 17.795 38.743 1.00 130.82 23 LEU C N 1
ATOM 1635 C CA . LEU C 1 23 ? 11.292 18.879 38.749 1.00 124.08 23 LEU C CA 1
ATOM 1636 C C . LEU C 1 23 ? 11.848 20.117 38.079 1.00 127.02 23 LEU C C 1
ATOM 1637 O O . LEU C 1 23 ? 11.204 20.708 37.220 1.00 132.36 23 LEU C O 1
ATOM 1642 N N . PHE C 1 24 ? 13.049 20.506 38.487 1.00 121.58 24 PHE C N 1
ATOM 1643 C CA . PHE C 1 24 ? 13.749 21.642 37.905 1.00 125.51 24 PHE C CA 1
ATOM 1644 C C . PHE C 1 24 ? 14.011 21.475 36.409 1.00 140.73 24 PHE C C 1
ATOM 1645 O O . PHE C 1 24 ? 13.799 22.393 35.623 1.00 140.71 24 PHE C O 1
ATOM 1653 N N . GLN C 1 25 ? 14.511 20.317 36.009 1.00 150.71 25 GLN C N 1
ATOM 1654 C CA . GLN C 1 25 ? 14.826 20.125 34.605 1.00 155.56 25 GLN C CA 1
ATOM 1655 C C . GLN C 1 25 ? 13.523 20.046 33.805 1.00 154.48 25 GLN C C 1
ATOM 1656 O O . GLN C 1 25 ? 13.511 20.254 32.595 1.00 161.90 25 GLN C O 1
ATOM 1662 N N . ASN C 1 26 ? 12.431 19.754 34.506 1.00 146.95 26 ASN C N 1
ATOM 1663 C CA . ASN C 1 26 ? 11.084 19.807 33.935 1.00 156.59 26 ASN C CA 1
ATOM 1664 C C . ASN C 1 26 ? 10.366 21.141 34.188 1.00 155.19 26 ASN C C 1
ATOM 1665 O O . ASN C 1 26 ? 9.150 21.294 33.945 1.00 146.91 26 ASN C O 1
ATOM 1670 N N . GLU C 1 27 ? 11.144 22.089 34.699 1.00 143.88 27 GLU C N 1
ATOM 1671 C CA . GLU C 1 27 ? 10.695 23.446 34.932 1.00 141.86 27 GLU C CA 1
ATOM 1672 C C . GLU C 1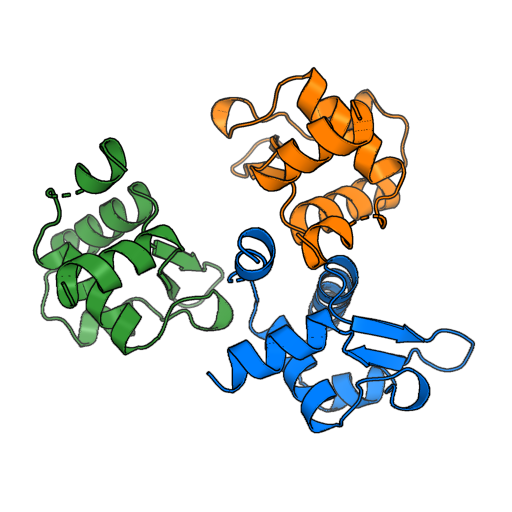 27 ? 9.482 23.565 35.857 1.00 132.01 27 GLU C C 1
ATOM 1673 O O . GLU C 1 27 ? 8.868 24.624 35.922 1.00 145.81 27 GLU C O 1
ATOM 1679 N N . ALA C 1 28 ? 9.153 22.504 36.588 1.00 117.03 28 ALA C N 1
ATOM 1680 C CA . ALA C 1 28 ? 7.996 22.526 37.493 1.00 128.80 28 ALA C CA 1
ATOM 1681 C C . ALA C 1 28 ? 8.137 23.466 38.689 1.00 135.16 28 ALA C C 1
ATOM 1682 O O . ALA C 1 28 ? 8.159 22.994 39.831 1.00 127.77 28 ALA C O 1
ATOM 1684 N N . ASN C 1 29 ? 8.193 24.778 38.437 1.00 136.20 29 ASN C N 1
ATOM 1685 C CA . ASN C 1 29 ? 8.512 25.750 39.486 1.00 132.40 29 ASN C CA 1
ATOM 1686 C C . ASN C 1 29 ? 7.410 26.719 39.868 1.00 125.77 29 ASN C C 1
ATOM 1687 O O . ASN C 1 29 ? 7.700 27.722 40.557 1.00 124.31 29 ASN C O 1
ATOM 1692 N N . ALA C 1 30 ? 6.186 26.431 39.406 1.00 114.78 30 ALA C N 1
ATOM 1693 C CA . ALA C 1 30 ? 4.961 27.147 39.834 1.00 116.48 30 ALA C CA 1
ATOM 1694 C C . ALA C 1 30 ? 3.738 26.257 39.716 1.00 122.05 30 ALA C C 1
ATOM 1695 O O . ALA C 1 30 ? 3.757 25.302 38.942 1.00 129.92 30 ALA C O 1
ATOM 1697 N N . VAL C 1 31 ? 2.676 26.591 40.454 1.00 117.45 31 VAL C N 1
ATOM 1698 C CA . VAL C 1 31 ? 1.431 25.807 40.467 1.00 110.02 31 VAL C CA 1
ATOM 1699 C C . VAL C 1 31 ? 0.931 25.345 39.102 1.00 116.51 31 VAL C C 1
ATOM 1700 O O . VAL C 1 31 ? 0.689 24.153 38.881 1.00 122.64 31 VAL C O 1
ATOM 1704 N N . PHE C 1 32 ? 0.772 26.293 38.187 1.00 124.78 32 PHE C N 1
ATOM 1705 C CA . PHE C 1 32 ? 0.411 25.944 36.812 1.00 135.66 32 PHE C CA 1
ATOM 1706 C C . PHE C 1 32 ? 1.499 25.067 36.099 1.00 128.09 32 PHE C C 1
ATOM 1707 O O . PHE C 1 32 ? 1.195 24.331 35.168 1.00 135.49 32 PHE C O 1
ATOM 1715 N N . LYS C 1 33 ? 2.749 25.139 36.530 1.00 109.36 33 LYS C N 1
ATOM 1716 C CA . LYS C 1 33 ? 3.792 24.348 35.894 1.00 125.51 33 LYS C CA 1
ATOM 1717 C C . LYS C 1 33 ? 3.976 23.001 36.625 1.00 134.82 33 LYS C C 1
ATOM 1718 O O . LYS C 1 33 ? 4.873 22.204 36.280 1.00 125.60 33 LYS C O 1
ATOM 1724 N N . ALA C 1 34 ? 3.111 22.752 37.619 1.00 125.56 34 ALA C N 1
ATOM 1725 C CA . ALA C 1 34 ? 3.187 2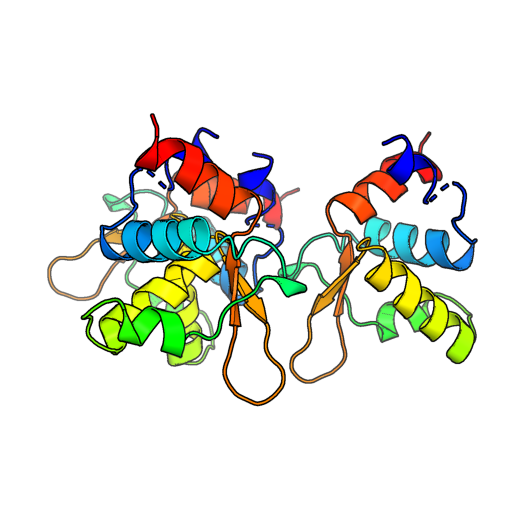1.543 38.460 1.00 129.72 34 ALA C CA 1
ATOM 1726 C C . ALA C 1 34 ? 3.172 20.235 37.647 1.00 139.96 34 ALA C C 1
ATOM 1727 O O . ALA C 1 34 ? 2.740 20.219 36.495 1.00 145.44 34 ALA C O 1
ATOM 1729 N N . ILE C 1 35 ? 3.656 19.147 38.248 1.00 139.15 35 ILE C N 1
ATOM 1730 C CA . ILE C 1 35 ? 3.718 17.844 37.583 1.00 137.27 35 ILE C CA 1
ATOM 1731 C C . ILE C 1 35 ? 3.171 16.734 38.479 1.00 139.04 35 ILE C C 1
ATOM 1732 O O . ILE C 1 35 ? 3.418 16.735 39.673 1.00 131.37 35 ILE C O 1
ATOM 1737 N N . LYS C 1 36 ? 2.428 15.794 37.896 1.00 147.44 36 LYS C N 1
ATOM 1738 C CA . LYS C 1 36 ? 1.880 14.655 38.631 1.00 145.81 36 LYS C CA 1
ATOM 1739 C C . LYS C 1 36 ? 3.011 13.799 39.173 1.00 153.63 36 LYS C C 1
ATOM 1740 O O . LYS C 1 36 ? 4.032 13.617 38.489 1.00 151.68 36 LYS C O 1
ATOM 1746 N N . LYS C 1 37 ? 2.829 13.266 40.384 1.00 148.37 37 LYS C N 1
ATOM 1747 C CA . LYS C 1 37 ? 3.854 12.420 41.018 1.00 138.83 37 LYS C CA 1
ATOM 1748 C C . LYS C 1 37 ? 4.315 11.335 40.066 1.00 146.09 37 LYS C C 1
ATOM 1749 O O . LYS C 1 37 ? 5.491 11.224 39.755 1.00 139.68 37 LYS C O 1
ATOM 1755 N N . SER C 1 38 ? 3.345 10.552 39.609 1.00 154.82 38 SER C N 1
ATOM 1756 C CA . SER C 1 38 ? 3.544 9.436 38.694 1.00 160.70 38 SER C CA 1
ATOM 1757 C C . SER C 1 38 ? 4.571 9.711 37.614 1.00 157.98 38 SER C C 1
ATOM 1758 O O . SER C 1 38 ? 5.442 8.888 37.353 1.00 169.20 38 SER C O 1
ATOM 1761 N N . SER C 1 39 ? 4.453 10.863 36.976 1.00 145.93 39 SER C N 1
ATOM 1762 C CA . SER C 1 39 ? 5.324 11.182 35.862 1.00 159.23 39 SER C CA 1
ATOM 1763 C C . SER C 1 39 ? 6.786 11.126 36.324 1.00 167.08 39 SER C C 1
ATOM 1764 O O . SER C 1 39 ? 7.676 10.694 35.572 1.00 169.19 39 SER C O 1
ATOM 1767 N N . ILE C 1 40 ? 7.013 11.532 37.576 1.00 167.69 40 ILE C N 1
ATOM 1768 C CA . ILE C 1 40 ? 8.360 11.565 38.159 1.00 174.41 40 ILE C CA 1
ATOM 1769 C C . ILE C 1 40 ? 8.782 10.183 38.652 1.00 176.32 40 ILE C C 1
ATOM 1770 O O . ILE C 1 40 ? 9.906 9.749 38.406 1.00 176.02 40 ILE C O 1
ATOM 1775 N N . ALA C 1 41 ? 7.879 9.511 39.367 1.00 172.19 41 ALA C N 1
ATOM 1776 C CA . ALA C 1 41 ? 8.082 8.126 39.786 1.00 170.56 41 ALA C CA 1
ATOM 1777 C C . ALA C 1 41 ? 8.599 7.322 38.609 1.00 165.84 41 ALA C C 1
ATOM 1778 O O . ALA C 1 41 ? 9.688 6.784 38.653 1.00 157.08 41 ALA C O 1
ATOM 1780 N N . ASP C 1 42 ? 7.832 7.321 37.527 1.00 170.30 42 ASP C N 1
ATOM 1781 C CA . ASP C 1 42 ? 8.111 6.490 36.366 1.00 176.43 42 ASP C CA 1
ATOM 1782 C C . ASP C 1 42 ? 9.320 6.936 35.569 1.00 173.59 42 ASP C C 1
ATOM 1783 O O . ASP C 1 42 ? 9.571 6.448 34.467 1.00 184.10 42 ASP C O 1
ATOM 1788 N N . GLU C 1 43 ? 10.080 7.849 36.145 1.00 160.15 43 GLU C N 1
ATOM 1789 C CA . GLU C 1 43 ? 11.319 8.276 35.531 1.00 182.08 43 GLU C CA 1
ATOM 1790 C C . GLU C 1 43 ? 12.469 7.899 36.462 1.00 185.63 43 GLU C C 1
ATOM 1791 O O . GLU C 1 43 ? 13.636 7.776 36.053 1.00 174.15 43 GLU C O 1
ATOM 1797 N N . LEU C 1 44 ? 12.115 7.704 37.726 1.00 184.42 44 LEU C N 1
ATOM 1798 C CA . LEU C 1 44 ? 13.097 7.381 38.745 1.00 187.35 44 LEU C CA 1
ATOM 1799 C C . LEU C 1 44 ? 12.754 6.065 39.405 1.00 187.53 44 LEU C C 1
ATOM 1800 O O . LEU C 1 44 ? 11.718 5.921 40.072 1.00 180.98 44 LEU C O 1
ATOM 1805 N N . GLU C 1 45 ? 13.646 5.107 39.212 1.00 191.58 45 GLU C N 1
ATOM 1806 C CA . GLU C 1 45 ? 13.448 3.780 39.740 1.00 198.38 45 GLU C CA 1
ATOM 1807 C C . GLU C 1 45 ? 13.701 3.837 41.239 1.00 181.42 45 GLU C C 1
ATOM 1808 O O . GLU C 1 45 ? 14.847 3.775 41.697 1.00 170.00 45 GLU C O 1
ATOM 1814 N N . TYR C 1 46 ? 12.617 3.999 41.991 1.00 174.60 46 TYR C N 1
ATOM 1815 C CA . TYR C 1 46 ? 12.681 3.978 43.442 1.00 174.70 46 TYR C CA 1
ATOM 1816 C C . TYR C 1 46 ? 11.668 3.027 43.970 1.00 159.24 46 TYR C C 1
ATOM 1817 O O . TYR C 1 46 ? 10.874 2.463 43.229 1.00 159.24 46 TYR C O 1
ATOM 1826 N N . SER C 1 47 ? 11.685 2.886 45.283 1.00 157.57 47 SER C N 1
ATOM 1827 C CA . SER C 1 47 ? 10.647 2.148 45.952 1.00 169.32 47 SER C CA 1
ATOM 1828 C C . SER C 1 47 ? 9.362 2.979 45.996 1.00 159.28 47 SER C C 1
ATOM 1829 O O . SER C 1 47 ? 9.117 3.840 45.145 1.00 144.36 47 SER C O 1
ATOM 1832 N N . THR C 1 48 ? 8.534 2.681 46.988 1.00 154.74 48 THR C N 1
ATOM 1833 C CA . THR C 1 48 ? 7.371 3.482 47.281 1.00 157.21 48 THR C CA 1
ATOM 1834 C C . THR C 1 48 ? 7.608 4.181 48.606 1.00 166.81 48 THR C C 1
ATOM 1835 O O . THR C 1 48 ? 7.816 5.392 48.633 1.00 172.80 48 THR C O 1
ATOM 1839 N N . ALA C 1 49 ? 7.607 3.429 49.706 1.00 171.28 49 ALA C N 1
ATOM 1840 C CA . ALA C 1 49 ? 7.808 4.022 51.031 1.00 169.34 49 ALA C CA 1
ATOM 1841 C C . ALA C 1 49 ? 9.109 4.826 51.076 1.00 161.31 49 ALA C C 1
ATOM 1842 O O . ALA C 1 49 ? 9.292 5.667 51.955 1.00 156.08 49 ALA C O 1
ATOM 1844 N N . ASN C 1 50 ? 9.999 4.554 50.117 1.00 155.33 50 ASN C N 1
ATOM 1845 C CA . ASN C 1 50 ? 11.232 5.313 49.931 1.00 162.17 50 ASN C CA 1
ATOM 1846 C C . ASN C 1 50 ? 10.955 6.637 49.184 1.00 163.23 50 ASN C C 1
ATOM 1847 O O . ASN C 1 50 ? 11.293 7.737 49.647 1.00 154.33 50 ASN C O 1
ATOM 1852 N N . PHE C 1 51 ? 10.315 6.514 48.030 1.00 162.33 51 PHE C N 1
ATOM 1853 C CA . PHE C 1 51 ? 9.819 7.657 47.277 1.00 146.61 51 PHE C CA 1
ATOM 1854 C C . PHE C 1 51 ? 8.704 8.420 48.026 1.00 138.12 51 PHE C C 1
ATOM 1855 O O . PHE C 1 51 ? 8.569 9.606 47.845 1.00 147.07 51 PHE C O 1
ATOM 1863 N N . ARG C 1 52 ? 7.911 7.770 48.865 1.00 130.22 52 ARG C N 1
ATOM 1864 C CA . ARG C 1 52 ? 6.950 8.529 49.658 1.00 133.42 52 ARG C CA 1
ATOM 1865 C C . ARG C 1 52 ? 7.593 9.233 50.849 1.00 144.55 52 ARG C C 1
ATOM 1866 O O . ARG C 1 52 ? 7.110 10.282 51.293 1.00 143.70 52 ARG C O 1
ATOM 1874 N N . LYS C 1 53 ? 8.662 8.654 51.391 1.00 146.60 53 LYS C N 1
ATOM 1875 C CA . LYS C 1 53 ? 9.308 9.272 52.545 1.00 152.99 53 LYS C CA 1
ATOM 1876 C C . LYS C 1 53 ? 10.022 10.524 52.085 1.00 144.16 53 LYS C C 1
ATOM 1877 O O . LYS C 1 53 ? 10.005 11.554 52.770 1.00 141.55 53 LYS C O 1
ATOM 1883 N N . THR C 1 54 ? 10.639 10.431 50.911 1.00 130.04 54 THR C N 1
ATOM 1884 C CA . THR C 1 54 ? 11.269 11.594 50.301 1.00 129.05 54 THR C CA 1
ATOM 1885 C C . THR C 1 54 ? 10.263 12.745 50.143 1.00 126.39 54 THR C C 1
ATOM 1886 O O . THR C 1 54 ? 10.452 13.824 50.700 1.00 126.24 54 THR C O 1
ATOM 1890 N N . LEU C 1 55 ? 9.173 12.508 49.431 1.00 130.42 55 LEU C N 1
ATOM 1891 C CA . LEU C 1 55 ? 8.177 13.552 49.250 1.00 130.83 55 LEU C CA 1
ATOM 1892 C C . LEU C 1 55 ? 7.645 14.090 50.556 1.00 130.08 55 LEU C C 1
ATOM 1893 O O . LEU C 1 55 ? 7.381 15.277 50.669 1.00 137.93 55 LEU C O 1
ATOM 1898 N N . ASN C 1 56 ? 7.484 13.236 51.547 1.00 123.36 56 ASN C N 1
ATOM 1899 C CA . ASN C 1 56 ? 7.070 13.738 52.843 1.00 134.19 56 ASN C CA 1
ATOM 1900 C C . ASN C 1 56 ? 8.065 14.723 53.454 1.00 136.49 56 ASN C C 1
ATOM 1901 O O . ASN C 1 56 ? 7.655 15.764 53.975 1.00 127.26 56 ASN C O 1
ATOM 1906 N N . LYS C 1 57 ? 9.358 14.375 53.406 1.00 127.26 57 LYS C N 1
ATOM 1907 C CA . LYS C 1 57 ? 10.417 15.271 53.862 1.00 121.45 57 LYS C CA 1
ATOM 1908 C C . LYS C 1 57 ? 10.382 16.545 53.029 1.00 125.52 57 LYS C C 1
ATOM 1909 O O . LYS C 1 57 ? 10.035 17.604 53.551 1.00 128.09 57 LYS C O 1
ATOM 1915 N N . LEU C 1 58 ? 10.729 16.423 51.742 1.00 115.39 58 LEU C N 1
ATOM 1916 C CA . LEU C 1 58 ? 10.833 17.556 50.831 1.00 105.18 58 LEU C CA 1
ATOM 1917 C C . LEU C 1 58 ? 9.706 18.590 51.022 1.00 126.26 58 LEU C C 1
ATOM 1918 O O . LEU C 1 58 ? 9.936 19.804 51.054 1.00 127.49 58 LEU C O 1
ATOM 1923 N N . GLU C 1 59 ? 8.484 18.114 51.195 1.00 129.16 59 GLU C N 1
ATOM 1924 C CA . GLU C 1 59 ? 7.390 19.014 51.473 1.00 115.60 59 GLU C CA 1
ATOM 1925 C C . GLU C 1 59 ? 7.480 19.567 52.886 1.00 116.20 59 GLU C C 1
ATOM 1926 O O . GLU C 1 59 ? 7.246 20.739 53.096 1.00 130.99 59 GLU C O 1
ATOM 1932 N N . ALA C 1 60 ? 7.816 18.730 53.856 1.00 122.29 60 ALA C N 1
ATOM 1933 C CA . ALA C 1 60 ? 7.945 19.181 55.245 1.00 133.94 60 ALA C CA 1
ATOM 1934 C C . ALA C 1 60 ? 8.926 20.343 55.418 1.00 126.48 60 ALA C C 1
ATOM 1935 O O . ALA C 1 60 ? 8.649 21.301 56.149 1.00 125.08 60 ALA C O 1
ATOM 1937 N N . ILE C 1 61 ? 10.074 20.243 54.757 1.00 114.23 61 ILE C N 1
ATOM 1938 C CA . ILE C 1 61 ? 11.063 21.303 54.810 1.00 120.32 61 ILE C CA 1
ATOM 1939 C C . ILE C 1 61 ? 10.740 22.417 53.817 1.00 129.06 61 ILE C C 1
ATOM 1940 O O . ILE C 1 61 ? 11.575 23.273 53.529 1.00 132.07 61 ILE C O 1
ATOM 1945 N N . HIS C 1 62 ? 9.526 22.393 53.291 1.00 126.67 62 HIS C N 1
ATOM 1946 C CA . HIS C 1 62 ? 9.046 23.463 52.440 1.00 121.57 62 HIS C CA 1
ATOM 1947 C C . HIS C 1 62 ? 9.990 23.691 51.269 1.00 114.27 62 HIS C C 1
ATOM 1948 O O . HIS C 1 62 ? 10.375 24.819 51.002 1.00 120.28 62 HIS C O 1
ATOM 1955 N N . PHE C 1 63 ? 10.361 22.627 50.570 1.00 106.26 63 PHE C N 1
ATOM 1956 C CA . PHE C 1 63 ? 11.136 22.786 49.342 1.00 113.98 63 PHE C CA 1
ATOM 1957 C C . PHE C 1 63 ? 10.328 22.457 48.099 1.00 127.96 63 PHE C C 1
ATOM 1958 O O . PHE C 1 63 ? 10.837 22.582 46.983 1.00 128.99 63 PHE C O 1
ATOM 1966 N N . ILE C 1 64 ? 9.099 21.983 48.291 1.00 123.97 64 ILE C N 1
ATOM 1967 C CA . ILE C 1 64 ? 8.207 21.690 47.170 1.00 119.93 64 ILE C CA 1
ATOM 1968 C C . ILE C 1 64 ? 6.767 21.951 47.540 1.00 123.62 64 ILE C C 1
ATOM 1969 O O . ILE C 1 64 ? 6.383 21.960 48.720 1.00 120.52 64 ILE C O 1
ATOM 1974 N N . GLY C 1 65 ? 5.967 22.132 46.498 1.00 126.13 65 GLY C N 1
ATOM 1975 C CA . GLY C 1 65 ? 4.583 22.509 46.651 1.00 121.99 65 GLY C CA 1
ATOM 1976 C C . GLY C 1 65 ? 3.729 21.470 45.984 1.00 138.40 65 GLY C C 1
ATOM 1977 O O . GLY C 1 65 ? 4.068 20.927 44.912 1.00 128.18 65 GLY C O 1
ATOM 1978 N N . THR C 1 66 ? 2.613 21.181 46.642 1.00 147.47 66 THR C N 1
ATOM 1979 C CA . THR C 1 66 ? 1.712 20.142 46.185 1.00 143.25 66 THR C CA 1
ATOM 1980 C C . THR C 1 66 ? 0.445 20.809 45.765 1.00 146.20 66 THR C C 1
ATOM 1981 O O . THR C 1 66 ? -0.113 21.645 46.492 1.00 143.61 66 THR C O 1
ATOM 1985 N N . VAL C 1 67 ? -0.016 20.430 44.584 1.00 149.06 67 VAL C N 1
ATOM 1986 C CA . VAL C 1 67 ? -1.339 20.836 44.150 1.00 156.09 67 VAL C CA 1
ATOM 1987 C C . VAL C 1 67 ? -2.280 19.646 44.260 1.00 167.56 67 VAL C C 1
ATOM 1988 O O . VAL C 1 67 ? -1.998 18.552 43.710 1.00 155.41 67 VAL C O 1
ATOM 1992 N N . THR C 1 68 ? -3.399 19.872 44.949 1.00 162.71 68 THR C N 1
ATOM 1993 C CA . THR C 1 68 ? -4.320 18.786 45.250 1.00 167.87 68 THR C CA 1
ATOM 1994 C C . THR C 1 68 ? -5.434 18.597 44.210 1.00 183.99 68 THR C C 1
ATOM 1995 O O . THR C 1 68 ? -5.157 18.276 43.040 1.00 182.42 68 THR C O 1
ATOM 1999 N N . GLY C 1 69 ? -6.682 18.789 44.647 1.00 193.32 69 GLY C N 1
ATOM 2000 C CA . GLY C 1 69 ? -7.860 18.503 43.837 1.00 184.06 69 GLY C CA 1
ATOM 2001 C C . GLY C 1 69 ? -8.036 17.012 43.553 1.00 193.87 69 GLY C C 1
ATOM 2002 O O . GLY C 1 69 ? -7.548 16.142 44.294 1.00 194.84 69 GLY C O 1
ATOM 2003 N N . GLY C 1 70 ? -8.733 16.700 42.468 1.00 190.42 70 GLY C N 1
ATOM 2004 C CA . GLY C 1 70 ? -8.902 15.308 42.086 1.00 194.18 70 GLY C CA 1
ATOM 2005 C C . GLY C 1 70 ? -7.678 14.774 41.360 1.00 196.72 70 GLY C C 1
ATOM 2006 O O . GLY C 1 70 ? -6.564 15.300 41.533 1.00 188.58 70 GLY C O 1
ATOM 2007 N N . LYS C 1 71 ? -7.897 13.735 40.547 1.00 197.11 71 LYS C N 1
ATOM 2008 C CA . LYS C 1 71 ? -6.854 13.128 39.706 1.00 195.80 71 LYS C CA 1
ATOM 2009 C C . LYS C 1 71 ? -5.696 12.597 40.564 1.00 189.13 71 LYS C C 1
ATOM 2010 O O . LYS C 1 71 ? -5.913 11.982 41.613 1.00 170.04 71 LYS C O 1
ATOM 2016 N N . GLU C 1 72 ? -4.468 12.828 40.110 1.00 191.29 72 GLU C N 1
ATOM 2017 C CA . GLU C 1 72 ? -3.304 12.570 40.941 1.00 170.90 72 GLU C CA 1
ATOM 2018 C C . GLU C 1 72 ? -2.739 13.909 41.402 1.00 171.36 72 GLU C C 1
ATOM 2019 O O . GLU C 1 72 ? -3.125 14.973 40.887 1.00 171.28 72 GLU C O 1
ATOM 2025 N N . HIS C 1 73 ? -1.833 13.853 42.378 1.00 169.41 73 HIS C N 1
ATOM 2026 C CA . HIS C 1 73 ? -1.155 15.048 42.884 1.00 154.49 73 HIS C CA 1
ATOM 2027 C C . HIS C 1 73 ? -0.013 15.522 41.987 1.00 148.20 73 HIS C C 1
ATOM 2028 O O . HIS C 1 73 ? 0.753 14.708 41.400 1.00 113.53 73 HIS C O 1
ATOM 2035 N N . LYS C 1 74 ? 0.053 16.858 41.888 1.00 147.76 74 LYS C N 1
ATOM 2036 C CA . LYS C 1 74 ? 1.124 17.570 41.194 1.00 135.25 74 LYS C CA 1
ATOM 2037 C C . LYS C 1 74 ? 2.036 18.420 42.106 1.00 136.76 74 LYS C C 1
ATOM 2038 O O . LYS C 1 74 ? 1.641 18.923 43.172 1.00 131.00 74 LYS C O 1
ATOM 2044 N N . LEU C 1 75 ? 3.268 18.580 41.641 1.00 131.46 75 LEU C N 1
ATOM 2045 C CA . LEU C 1 75 ? 4.356 19.096 42.458 1.00 127.86 75 LEU C CA 1
ATOM 2046 C C . LEU C 1 75 ? 5.164 20.226 41.785 1.00 136.07 75 LEU C C 1
ATOM 2047 O O . LEU C 1 75 ? 5.630 20.097 40.635 1.00 137.84 75 LEU C O 1
ATOM 2052 N N . TYR C 1 76 ? 5.379 21.322 42.504 1.00 117.46 76 TYR C N 1
ATOM 2053 C CA . TYR C 1 76 ? 6.349 22.292 42.029 1.00 113.63 76 TYR C CA 1
ATOM 2054 C C . TYR C 1 76 ? 7.449 22.539 43.063 1.00 124.59 76 TYR C C 1
ATOM 2055 O O . TYR C 1 76 ? 7.278 22.276 44.257 1.00 122.85 76 TYR C O 1
ATOM 2064 N N . LEU C 1 77 ? 8.588 23.017 42.584 1.00 117.97 77 LEU C N 1
ATOM 2065 C CA . LEU C 1 77 ? 9.592 23.611 43.444 1.00 109.73 77 LEU C CA 1
ATOM 2066 C C . LEU C 1 77 ? 9.046 24.894 44.110 1.00 121.33 77 LEU C C 1
ATOM 2067 O O . LEU C 1 77 ? 8.436 25.737 43.447 1.00 134.41 77 LEU C O 1
ATOM 2072 N N . THR C 1 78 ? 9.241 25.056 45.413 1.00 116.17 78 THR C N 1
ATOM 2073 C CA . THR C 1 78 ? 9.020 26.362 46.015 1.00 115.37 78 THR C CA 1
ATOM 2074 C C . THR C 1 78 ? 10.226 27.288 45.730 1.00 124.87 78 THR C C 1
ATOM 2075 O O . THR C 1 78 ? 11.203 26.899 45.068 1.00 113.30 78 THR C O 1
ATOM 2079 N N . GLU C 1 79 ? 10.117 28.516 46.236 1.00 128.10 79 GLU C N 1
ATOM 2080 C CA . GLU C 1 79 ? 11.216 29.464 46.288 1.00 126.92 79 GLU C CA 1
ATOM 2081 C C . GLU C 1 79 ? 12.482 28.763 46.796 1.00 125.43 79 GLU C C 1
ATOM 2082 O O . GLU C 1 79 ? 13.510 28.711 46.116 1.00 120.00 79 GLU C O 1
ATOM 2088 N N . TYR C 1 80 ? 12.368 28.203 47.993 1.00 118.14 80 TYR C N 1
ATOM 2089 C CA . TYR C 1 80 ? 13.482 27.629 48.683 1.00 109.67 80 TYR C CA 1
ATOM 2090 C C . TYR C 1 80 ? 13.908 26.375 47.973 1.00 119.38 80 TYR C C 1
ATOM 2091 O O . TYR C 1 80 ? 15.106 26.165 47.765 1.00 123.96 80 TYR C O 1
ATOM 2100 N N . GLY C 1 81 ? 12.945 25.550 47.571 1.00 112.74 81 GLY C N 1
ATOM 2101 C CA . GLY C 1 81 ? 13.263 24.383 46.760 1.00 113.62 81 GLY C CA 1
ATOM 2102 C C . GLY C 1 81 ? 14.130 24.756 45.565 1.00 119.65 81 GLY C C 1
ATOM 2103 O O . GLY C 1 81 ? 15.120 24.106 45.225 1.00 114.72 81 GLY C O 1
ATOM 2104 N N . GLN C 1 82 ? 13.775 25.851 44.924 1.00 122.92 82 GLN C N 1
ATOM 2105 C CA . GLN C 1 82 ? 14.508 26.234 43.739 1.00 120.90 82 GLN C CA 1
ATOM 2106 C C . GLN C 1 82 ? 15.928 26.657 44.029 1.00 123.83 82 GLN C C 1
ATOM 2107 O O . GLN C 1 82 ? 16.805 26.363 43.222 1.00 124.80 82 GLN C O 1
ATOM 2113 N N . GLN C 1 83 ? 16.140 27.374 45.144 1.00 127.17 83 GLN C N 1
ATOM 2114 C CA . GLN C 1 83 ? 17.489 27.780 45.571 1.00 135.28 83 GLN C CA 1
ATOM 2115 C C . GLN C 1 83 ? 18.310 26.497 45.620 1.00 133.69 83 GLN C C 1
ATOM 2116 O O . GLN C 1 83 ? 19.316 26.351 44.914 1.00 132.24 83 GLN C O 1
ATOM 2122 N N . ALA C 1 84 ? 17.828 25.558 46.431 1.00 122.89 84 ALA C N 1
ATOM 2123 C CA . ALA C 1 84 ? 18.499 24.295 46.662 1.00 123.51 84 ALA C CA 1
ATOM 2124 C C . ALA C 1 84 ? 19.089 23.712 45.383 1.00 129.95 84 ALA C C 1
ATOM 2125 O O . ALA C 1 84 ? 20.205 23.226 45.364 1.00 142.88 84 ALA C O 1
ATOM 2127 N N . VAL C 1 85 ? 18.372 23.812 44.286 1.00 131.23 85 VAL C N 1
ATOM 2128 C CA . VAL C 1 85 ? 18.885 23.231 43.063 1.00 129.69 85 VAL C CA 1
ATOM 2129 C C . VAL C 1 85 ? 19.952 24.083 42.385 1.00 139.00 85 VAL C C 1
ATOM 2130 O O . VAL C 1 85 ? 20.925 23.545 41.872 1.00 145.80 85 VAL C O 1
ATOM 2134 N N . GLN C 1 86 ? 19.792 25.408 42.388 1.00 143.75 86 GLN C N 1
ATOM 2135 C CA . GLN C 1 86 ? 20.743 26.266 41.675 1.00 153.13 86 GLN C CA 1
ATOM 2136 C C . GLN C 1 86 ? 22.033 26.289 42.454 1.00 164.99 86 GLN C C 1
ATOM 2137 O O . GLN C 1 86 ? 23.087 26.694 41.954 1.00 176.99 86 GLN C O 1
ATOM 2143 N N . GLN C 1 87 ? 21.926 25.835 43.694 1.00 157.79 87 GLN C N 1
ATOM 2144 C CA . GLN C 1 87 ? 23.056 25.749 44.598 1.00 164.29 87 GLN C CA 1
ATOM 2145 C C . GLN C 1 87 ? 23.761 24.397 44.470 1.00 169.16 87 GLN C C 1
ATOM 2146 O O . GLN C 1 87 ? 24.885 24.328 43.963 1.00 176.96 87 GLN C O 1
ATOM 2152 N N . ALA C 1 88 ? 23.087 23.335 44.925 1.00 162.37 88 ALA C N 1
ATOM 2153 C CA . ALA C 1 88 ? 23.609 21.962 44.898 1.00 166.62 88 ALA C CA 1
ATOM 2154 C C . ALA C 1 88 ? 24.116 21.503 43.525 1.00 181.17 88 ALA C C 1
ATOM 2155 O O . ALA C 1 88 ? 25.307 21.218 43.356 1.00 185.51 88 ALA C O 1
ATOM 2157 N N . ILE C 1 89 ? 23.206 21.434 42.555 1.00 179.90 89 ILE C N 1
ATOM 2158 C CA . ILE C 1 89 ? 23.524 20.955 41.208 1.00 184.18 89 ILE C CA 1
ATOM 2159 C C . ILE C 1 89 ? 24.597 21.788 40.489 1.00 188.84 89 ILE C C 1
ATOM 2160 O O . ILE C 1 89 ? 25.519 21.229 39.886 1.00 194.47 89 ILE C O 1
ATOM 2165 N N . HIS C 1 90 ? 24.486 23.114 40.566 1.00 185.90 90 HIS C N 1
ATOM 2166 C CA . HIS C 1 90 ? 25.315 23.995 39.736 1.00 196.24 90 HIS C CA 1
ATOM 2167 C C . HIS C 1 90 ? 26.652 24.393 40.360 1.00 205.76 90 HIS C C 1
ATOM 2168 O O . HIS C 1 90 ? 27.693 24.337 39.700 1.00 208.56 90 HIS C O 1
ATOM 2175 N N . HIS C 1 91 ? 26.624 24.788 41.627 1.00 204.44 91 HIS C N 1
ATOM 2176 C CA . HIS C 1 91 ? 27.835 25.249 42.294 1.00 205.43 91 HIS C CA 1
ATOM 2177 C C . HIS C 1 91 ? 28.171 24.408 43.533 1.00 197.03 91 HIS C C 1
ATOM 2178 O O . HIS C 1 91 ? 28.293 23.177 43.462 1.00 179.53 91 HIS C O 1
#

Solvent-accessible surface area: 15151 Å² total

CATH classification: 1.10.10.10

B-factor: mean 144.55, std 26.61, range [86.61, 222.82]

Sequence (267 aa):
SDYFEEVRKLTIEDVSILGWLFQNEANAVFKAIKKSSIADELEYSTANFRKTLNKLEAIHFIGTVTGGKEHKLYLTEYGQQAVQQAIHHSDYFEEVRKLTIEDVSILGWLFQNEANAVFKAIKKSSIADELEYSTANFRKTLNKLEAIHFIGTVTGGKEHKLYLTEYGQQAVQQAIHHSDYFEEVRKLTIEDVSILGWLFQNEANAVFKAIKKSSIADELEYSTANFRKTLNKLEAIHFIGTVTGGKEHKLYLTEYGQQAVQQAIHH

Foldseek 3Di:
DVVLVVCVPDDPLQLLLLVVLVVQVQADPVSWDFPVVSCVVDPDDPCGNVVNVVVCVVVPQKDWDDDDDGITIHGYPSVVVVNCPVVPD/DVVLVVCVPDDPLLLLLLVVLVVQPQADPVSWAFLVVSCVVDPDDPCGNVVNVVVCVVVPQKDWDDDDDGITIHGYPSVVVVNCPVVPD/DVVLVVCCPDDPLQLLLLVVLVVQPQADPVSWDFPVVSCVVDPDDCCGNVVNVVVCVVVPQKDWDDDDDGITIHGYPSVNVVNCPVVPD

Nearest PDB structures (foldseek):
  4asn-assembly2_C-2  TM=1.011E+00  e=5.216E-16  Priestia megaterium
  3ov8-assembly1_A  TM=7.827E-01  e=1.542E-03  Archaeoglobus fulgidus
  4gyi-assembly1_A  TM=7.825E-01  e=3.172E-03  Thermochaetoides thermophila DSM 1495
  3hrm-assembly1_B  TM=7.776E-01  e=6.966E-03  Staphylococcus aureus subsp. aureus str. Newman
  6o8m-assembly1_A  TM=6.745E-01  e=1.342E-02  Rhodobacter capsulatus

Radius of gyration: 20.33 Å; Cα contacts (8 Å, |Δi|>4): 349; chains: 3; bounding box: 51×53×46 Å

Secondary structure (DSSP, 8-state):
-HHHHH-----HHHHHHHHHHHHTT--SGGG-EEHHHHHTTS---SHHHHHHHHHHHHTT-EEEE-SSSS-EEEE-HHHHHHHHHHTT-/-HHHHH-----HHHHHHHHHHHHTT--SGGG-EEHHHHHTTS---SHHHHHHHHHHHHTTSEEEE-SSSS-EEEE-HHHHHHHHHHTT-/-HHHHH-----HHHHHHHHHHHHTT--SGGG-EEHHHHHTTS---SHHHHHHHHHHHHTT-EEEE-SSSS-EEEE-HHHHHHHHHHTT-

Organism: Priestia megaterium (strain ATCC 12872 / QMB1551) (NCBI:txid545693)

InterPro domains:
  IPR036388 Winged helix-like DNA-binding domain superfamily [G3DSA:1.10.10.10] (1-101)
  IPR036390 Winged helix DNA-binding domain superfamily [SSF46785] (11-95)